Protein AF-0000000070118454 (afdb_homodimer)

pLDDT: mean 90.13, std 14.59, range [42.12, 98.69]

Nearest PDB structures (foldseek):
  4h37-assembly1_A  TM=4.061E-01  e=8.968E+00  Listeria monocytogenes EGD-e
  4h37-assembly1_A  TM=4.063E-01  e=8.968E+00  Listeria monocytogenes EGD-e

Structure (mmCIF, N/CA/C/O backbone):
data_AF-0000000070118454-model_v1
#
loop_
_entity.id
_entity.type
_entity.pdbx_description
1 polymer 'Uncharacterized protein'
#
loop_
_atom_site.group_PDB
_atom_site.id
_atom_site.type_symbol
_atom_site.label_atom_id
_atom_site.label_alt_id
_atom_site.label_comp_id
_atom_site.label_asym_id
_atom_site.label_entity_id
_atom_site.label_seq_id
_atom_site.pdbx_PDB_ins_code
_atom_site.Cartn_x
_atom_site.Cartn_y
_atom_site.Cartn_z
_atom_site.occupancy
_atom_site.B_iso_or_equiv
_atom_site.auth_seq_id
_atom_site.auth_comp_id
_atom_site.auth_asym_id
_atom_site.auth_atom_id
_atom_site.pdbx_PDB_model_num
ATOM 1 N N . MET A 1 1 ? 0.897 -33.906 -5.852 1 42.12 1 MET A N 1
ATOM 2 C CA . MET A 1 1 ? 1.643 -33.688 -7.086 1 42.12 1 MET A CA 1
ATOM 3 C C . MET A 1 1 ? 2.896 -32.844 -6.816 1 42.12 1 MET A C 1
ATOM 5 O O . MET A 1 1 ? 2.873 -31.922 -6 1 42.12 1 MET A O 1
ATOM 9 N N . SER A 1 2 ? 4.047 -33.375 -7.004 1 44 2 SER A N 1
ATOM 10 C CA . SER A 1 2 ? 5.324 -32.75 -6.66 1 44 2 SER A CA 1
ATOM 11 C C . SER A 1 2 ? 5.418 -31.328 -7.203 1 44 2 SER A C 1
ATOM 13 O O . SER A 1 2 ? 5.195 -31.094 -8.391 1 44 2 SER A O 1
ATOM 15 N N . THR A 1 3 ? 5.113 -30.266 -6.422 1 51.5 3 THR A N 1
ATOM 16 C CA . THR A 1 3 ? 5.059 -28.859 -6.828 1 51.5 3 THR A CA 1
ATOM 17 C C . THR A 1 3 ? 6.363 -28.438 -7.5 1 51.5 3 THR A C 1
ATOM 19 O O . THR A 1 3 ? 6.5 -27.297 -7.941 1 51.5 3 THR A O 1
ATOM 22 N N . THR A 1 4 ? 7.469 -29.203 -7.312 1 54.88 4 THR A N 1
ATOM 23 C CA . THR A 1 4 ? 8.75 -28.859 -7.93 1 54.88 4 THR A CA 1
ATOM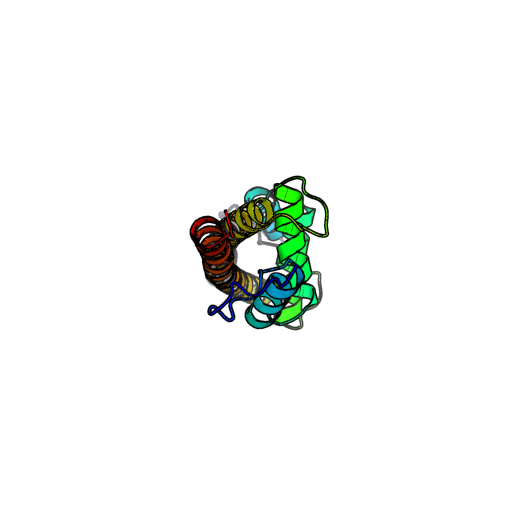 24 C C . THR A 1 4 ? 8.797 -29.344 -9.375 1 54.88 4 THR A C 1
ATOM 26 O O . THR A 1 4 ? 8.336 -30.453 -9.68 1 54.88 4 THR A O 1
ATOM 29 N N . ILE A 1 5 ? 8.75 -28.438 -10.391 1 55.31 5 ILE A N 1
ATOM 30 C CA . ILE A 1 5 ? 8.953 -28.859 -11.773 1 55.31 5 ILE A CA 1
ATOM 31 C C . ILE A 1 5 ? 10.188 -29.75 -11.867 1 55.31 5 ILE A C 1
ATOM 33 O O . ILE A 1 5 ? 11.258 -29.391 -11.352 1 55.31 5 ILE A O 1
ATOM 37 N N . PRO A 1 6 ? 10.062 -30.984 -12.141 1 56.12 6 PRO A N 1
ATOM 38 C CA . PRO A 1 6 ? 11.258 -31.812 -12.273 1 56.12 6 PRO A CA 1
ATOM 39 C C . PRO A 1 6 ? 12.422 -31.062 -12.91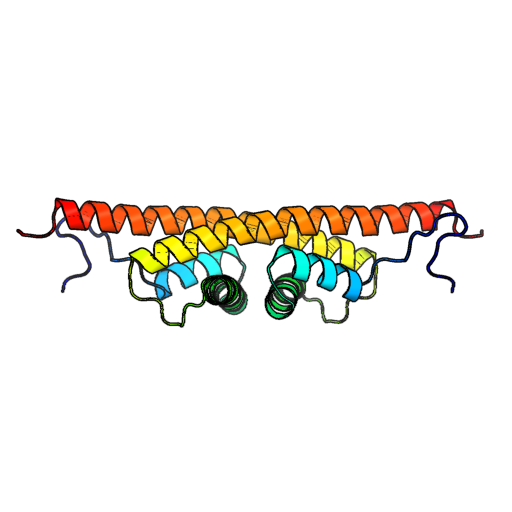4 1 56.12 6 PRO A C 1
ATOM 41 O O . PRO A 1 6 ? 12.25 -30.406 -13.938 1 56.12 6 PRO A O 1
ATOM 44 N N . GLY A 1 7 ? 13.586 -31.109 -12.211 1 57.75 7 GLY A N 1
ATOM 45 C CA . GLY A 1 7 ? 14.805 -30.484 -12.672 1 57.75 7 GLY A CA 1
ATOM 46 C C . GLY A 1 7 ? 14.891 -29.016 -12.305 1 57.75 7 GLY A C 1
ATOM 47 O O . GLY A 1 7 ? 15.945 -28.391 -12.469 1 57.75 7 GLY A O 1
ATOM 48 N N . TRP A 1 8 ? 13.547 -28.5 -12.102 1 60.66 8 TRP A N 1
ATOM 49 C CA . TRP A 1 8 ? 13.57 -27.094 -11.695 1 60.66 8 TRP A CA 1
ATOM 50 C C . TRP A 1 8 ? 13.188 -26.938 -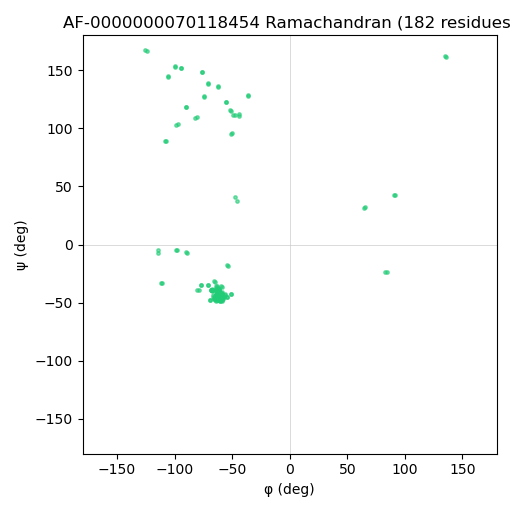10.227 1 60.66 8 TRP A C 1
ATOM 52 O O . TRP A 1 8 ? 12.344 -27.688 -9.719 1 60.66 8 TRP A O 1
ATOM 62 N N . A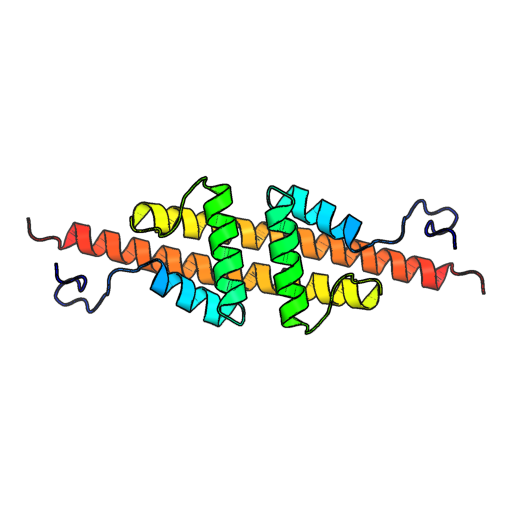SN A 1 9 ? 13.961 -26.984 -9.375 1 62.75 9 ASN A N 1
ATOM 63 C CA . ASN A 1 9 ? 13.695 -26.75 -7.961 1 62.75 9 ASN A CA 1
ATOM 64 C C . ASN A 1 9 ? 12.844 -25.5 -7.75 1 62.75 9 ASN A C 1
ATOM 66 O O . ASN A 1 9 ? 13.172 -24.656 -6.918 1 62.75 9 ASN A O 1
ATOM 70 N N . TYR A 1 10 ? 11.891 -25.422 -8.789 1 75.19 10 TYR A N 1
ATOM 71 C CA . TYR A 1 10 ? 11.023 -24.25 -8.633 1 75.19 10 TYR A CA 1
ATOM 72 C C . TYR A 1 10 ? 9.711 -24.641 -7.949 1 75.19 10 TYR A C 1
ATOM 74 O O . TYR A 1 10 ? 8.922 -25.422 -8.5 1 75.19 10 TYR A O 1
ATOM 82 N N . GLU A 1 11 ? 9.617 -24.328 -6.766 1 82.44 11 GLU A N 1
ATOM 83 C CA . GLU A 1 11 ? 8.406 -24.609 -5.992 1 82.44 11 GLU A CA 1
ATOM 84 C C . GLU A 1 11 ? 7.25 -23.719 -6.43 1 82.44 11 GLU A C 1
ATOM 86 O O . GLU A 1 11 ? 7.457 -22.562 -6.797 1 82.44 11 GLU A O 1
ATOM 91 N N . GLN A 1 12 ? 6.039 -24.359 -6.516 1 88.25 12 GLN A N 1
ATOM 92 C CA . GLN A 1 12 ? 4.848 -23.594 -6.863 1 88.25 12 GLN A CA 1
ATOM 93 C C . GLN A 1 12 ? 4.641 -22.422 -5.906 1 88.25 12 GLN A C 1
ATOM 95 O O . GLN A 1 12 ? 4.562 -22.609 -4.691 1 88.25 12 GLN A O 1
ATOM 100 N N . PRO A 1 13 ? 4.586 -21.25 -6.402 1 92.44 13 PRO A N 1
ATOM 101 C CA . PRO A 1 13 ? 4.246 -20.109 -5.543 1 92.44 13 PRO A CA 1
ATOM 102 C C . PRO A 1 13 ? 2.848 -20.219 -4.941 1 92.44 13 PRO A C 1
ATOM 104 O O . PRO A 1 13 ? 1.919 -20.688 -5.613 1 92.44 13 PRO A O 1
ATOM 107 N N . THR A 1 14 ? 2.771 -19.922 -3.68 1 95.62 14 THR A N 1
ATOM 108 C CA . THR A 1 14 ? 1.512 -19.969 -2.943 1 95.62 14 THR A CA 1
ATOM 109 C C . THR A 1 14 ? 1.229 -18.625 -2.281 1 95.62 14 THR A C 1
ATOM 111 O O . THR A 1 14 ? 2.096 -17.75 -2.248 1 95.62 14 THR A O 1
ATOM 114 N N . GLU A 1 15 ? -0.028 -18.484 -1.829 1 97.69 15 GLU A N 1
ATOM 115 C CA . GLU A 1 15 ? -0.355 -17.312 -1.009 1 97.69 15 GLU A CA 1
ATOM 116 C C . GLU A 1 15 ? 0.638 -17.156 0.138 1 97.69 15 GLU A C 1
ATOM 118 O O . GLU A 1 15 ? 1.082 -16.047 0.427 1 97.69 15 GLU A O 1
ATOM 123 N N . GLU A 1 16 ? 0.989 -18.266 0.781 1 96.75 16 GLU A N 1
ATOM 124 C CA . GLU A 1 16 ? 1.894 -18.234 1.926 1 96.75 16 GLU A CA 1
ATOM 125 C C . GLU A 1 16 ? 3.26 -17.672 1.541 1 96.75 16 GLU A C 1
ATOM 127 O O . GLU A 1 16 ? 3.812 -16.828 2.248 1 96.75 16 GLU A O 1
ATOM 132 N N . THR A 1 17 ? 3.764 -18.125 0.402 1 95.62 17 THR A N 1
ATOM 133 C CA . THR A 1 17 ? 5.07 -17.641 -0.036 1 95.62 17 THR A CA 1
ATOM 134 C C . THR A 1 17 ? 5 -16.156 -0.405 1 95.62 17 THR A C 1
ATOM 136 O O . THR A 1 17 ? 5.934 -15.406 -0.13 1 95.62 17 THR A O 1
ATOM 139 N N . MET A 1 18 ? 3.928 -15.758 -1.017 1 97.31 18 MET A N 1
ATOM 140 C CA . MET A 1 18 ? 3.74 -14.344 -1.353 1 97.31 18 MET A CA 1
ATOM 141 C C . MET A 1 18 ? 3.65 -13.492 -0.091 1 97.31 18 MET A C 1
ATOM 143 O O . MET A 1 18 ? 4.266 -12.43 -0.012 1 97.31 18 MET A O 1
ATOM 147 N N . LEU A 1 19 ? 2.91 -13.961 0.904 1 98.25 19 LEU A N 1
ATOM 148 C CA . LEU A 1 19 ? 2.791 -13.258 2.178 1 98.25 19 LEU A CA 1
ATOM 149 C C . LEU A 1 19 ? 4.148 -13.141 2.863 1 98.25 19 LEU A C 1
ATOM 151 O O . LEU A 1 19 ? 4.445 -12.117 3.488 1 98.25 19 LEU A O 1
ATOM 155 N N . GLY A 1 20 ? 4.926 -14.195 2.766 1 97.75 20 GLY A N 1
ATOM 156 C CA . GLY A 1 20 ? 6.273 -14.125 3.309 1 97.75 20 GLY A CA 1
ATOM 157 C C . GLY A 1 20 ? 7.121 -13.039 2.676 1 97.75 20 GLY A C 1
ATOM 158 O O . GLY A 1 20 ? 7.828 -12.312 3.375 1 97.75 20 GLY A O 1
ATOM 159 N N . GLU A 1 21 ? 7.074 -12.891 1.357 1 97.25 21 GLU A N 1
ATOM 160 C CA . GLU A 1 21 ? 7.797 -11.844 0.642 1 97.25 21 GLU A CA 1
ATOM 161 C C . GLU A 1 21 ? 7.305 -10.453 1.049 1 97.25 21 GLU A C 1
ATOM 163 O O . GLU A 1 21 ? 8.109 -9.555 1.29 1 97.25 21 GLU A O 1
ATOM 168 N N . LEU A 1 22 ? 6 -10.312 1.119 1 98.25 22 LEU A N 1
ATOM 169 C CA . LEU A 1 22 ? 5.402 -9.039 1.515 1 98.25 22 LEU A CA 1
ATOM 170 C C . LEU A 1 22 ? 5.797 -8.672 2.941 1 98.25 22 LEU A C 1
ATOM 172 O O . LEU A 1 22 ? 6.086 -7.508 3.23 1 98.25 22 LEU A O 1
ATOM 176 N N . ALA A 1 23 ? 5.789 -9.68 3.793 1 98.31 23 ALA A N 1
ATOM 177 C CA . ALA A 1 23 ? 6.152 -9.43 5.188 1 98.31 23 ALA A CA 1
ATOM 178 C C . ALA A 1 23 ? 7.586 -8.922 5.297 1 98.31 23 ALA A C 1
ATOM 180 O O . ALA A 1 23 ? 7.859 -7.98 6.055 1 98.31 23 ALA A O 1
ATOM 181 N N . SER A 1 24 ? 8.445 -9.531 4.543 1 97.75 24 SER A N 1
ATOM 182 C CA . SER A 1 24 ? 9.844 -9.117 4.531 1 97.75 24 SER A CA 1
ATOM 183 C C . SER A 1 24 ? 9.992 -7.688 4.02 1 97.75 24 SER A C 1
ATOM 185 O O . SER A 1 24 ? 10.758 -6.898 4.574 1 97.75 24 SER A O 1
ATOM 187 N N . ALA A 1 25 ? 9.242 -7.328 3.066 1 97.5 25 ALA A N 1
ATOM 188 C CA . ALA A 1 25 ? 9.367 -6.027 2.414 1 97.5 25 ALA A CA 1
ATOM 189 C C . ALA A 1 25 ? 8.688 -4.934 3.236 1 97.5 25 ALA A C 1
ATOM 191 O O . ALA A 1 25 ? 9.203 -3.822 3.354 1 97.5 25 ALA A O 1
ATOM 192 N N . LEU A 1 26 ? 7.523 -5.23 3.85 1 97.44 26 LEU A N 1
ATOM 193 C CA . LEU A 1 26 ? 6.672 -4.215 4.453 1 97.44 26 LEU A CA 1
ATOM 194 C C . LEU A 1 26 ? 6.898 -4.141 5.961 1 97.44 26 LEU A C 1
ATOM 196 O O . LEU A 1 26 ? 6.316 -3.293 6.641 1 97.44 26 LEU A O 1
ATOM 200 N N . GLY A 1 27 ? 7.648 -4.953 6.465 1 94.75 27 GLY A N 1
ATOM 201 C CA . GLY A 1 27 ? 8.031 -4.855 7.867 1 94.75 27 GLY A CA 1
ATOM 202 C C . GLY A 1 27 ? 7.113 -5.625 8.789 1 94.75 27 GLY A C 1
ATOM 203 O O . GLY A 1 27 ? 6.738 -5.133 9.859 1 94.75 27 GLY A O 1
ATOM 204 N N . GLY A 1 28 ? 6.75 -6.832 8.359 1 96.12 28 GLY A N 1
ATOM 205 C CA . GLY A 1 28 ? 6.02 -7.645 9.32 1 96.12 28 GLY A CA 1
ATOM 206 C C . GLY A 1 28 ? 4.809 -8.328 8.711 1 96.12 28 GLY A C 1
ATOM 207 O O . GLY A 1 28 ? 4.297 -7.902 7.676 1 96.12 28 GLY A O 1
ATOM 208 N N . ASP A 1 29 ? 4.348 -9.375 9.453 1 97.31 29 ASP A N 1
ATOM 209 C CA . ASP A 1 29 ? 3.25 -10.219 8.992 1 97.31 29 ASP A CA 1
ATOM 210 C C . ASP A 1 29 ? 1.938 -9.438 8.938 1 97.31 29 ASP A C 1
ATOM 212 O O . ASP A 1 29 ? 1.144 -9.617 8.016 1 97.31 29 ASP A O 1
ATOM 216 N N . GLU A 1 30 ? 1.757 -8.609 9.93 1 96.69 30 GLU A N 1
ATOM 217 C CA . GLU A 1 30 ? 0.505 -7.855 9.992 1 96.69 30 GLU A CA 1
ATOM 218 C C . GLU A 1 30 ? 0.348 -6.934 8.789 1 96.69 30 GLU A C 1
ATOM 220 O O . GLU A 1 30 ? -0.727 -6.867 8.188 1 96.69 30 GLU A O 1
ATOM 225 N N . ASN A 1 31 ? 1.439 -6.285 8.391 1 97.44 31 ASN A N 1
ATOM 226 C CA . ASN A 1 31 ? 1.404 -5.402 7.234 1 97.44 31 ASN A CA 1
ATOM 227 C C . ASN A 1 31 ? 1.211 -6.184 5.938 1 97.44 31 ASN A C 1
ATOM 229 O O . ASN A 1 31 ? 0.478 -5.75 5.047 1 97.44 31 ASN A O 1
ATOM 233 N N . ALA A 1 32 ? 1.855 -7.312 5.863 1 98.31 32 ALA A N 1
ATOM 234 C CA . ALA A 1 32 ? 1.719 -8.172 4.691 1 98.31 32 ALA A CA 1
ATOM 235 C C . ALA A 1 32 ? 0.269 -8.609 4.496 1 98.31 32 ALA A C 1
ATOM 237 O O . ALA A 1 32 ? -0.275 -8.5 3.396 1 98.31 32 ALA A O 1
ATOM 238 N N . VAL A 1 33 ? -0.309 -9.07 5.566 1 97.94 33 VAL A N 1
ATOM 239 C CA . VAL A 1 33 ? -1.685 -9.555 5.512 1 97.94 33 VAL A CA 1
ATOM 240 C C . VAL A 1 33 ? -2.623 -8.406 5.148 1 97.94 33 VAL A C 1
ATOM 242 O O . VAL A 1 33 ? -3.531 -8.57 4.328 1 97.94 33 VAL A O 1
ATOM 245 N N . ALA A 1 34 ? -2.404 -7.262 5.73 1 97.44 34 ALA A N 1
ATOM 246 C CA . ALA A 1 34 ? -3.242 -6.102 5.43 1 97.44 34 ALA A CA 1
ATOM 247 C C . ALA A 1 34 ? -3.18 -5.746 3.947 1 97.44 34 ALA A C 1
ATOM 249 O O . ALA A 1 34 ? -4.211 -5.527 3.311 1 97.44 34 ALA A O 1
ATOM 250 N N . ALA A 1 35 ? -2.002 -5.684 3.428 1 98.38 35 ALA A N 1
ATOM 251 C CA . ALA A 1 35 ? -1.838 -5.359 2.014 1 98.38 35 ALA A CA 1
ATOM 252 C C . ALA A 1 35 ? -2.512 -6.406 1.13 1 98.38 35 ALA A C 1
ATOM 254 O O . ALA A 1 35 ? -3.24 -6.062 0.194 1 98.38 35 ALA A O 1
ATOM 255 N N . PHE A 1 36 ? -2.248 -7.676 1.467 1 98.62 36 PHE A N 1
ATOM 256 C CA . PHE A 1 36 ? -2.807 -8.773 0.688 1 98.62 36 PHE A CA 1
ATOM 257 C C . PHE A 1 36 ? -4.332 -8.75 0.729 1 98.62 36 PHE A C 1
ATOM 259 O O . PHE A 1 36 ? -4.988 -8.953 -0.293 1 98.62 36 PHE A O 1
ATOM 266 N N . GLU A 1 37 ? -4.887 -8.453 1.833 1 97.69 37 GLU A N 1
ATOM 267 C CA . GLU A 1 37 ? -6.336 -8.375 1.994 1 97.69 37 GLU A CA 1
ATOM 268 C C . GLU A 1 37 ? -6.918 -7.203 1.213 1 97.69 37 GLU A C 1
ATOM 270 O O . GLU A 1 37 ? -8.016 -7.301 0.66 1 97.69 37 GLU A O 1
ATOM 275 N N . MET A 1 38 ? -6.238 -6.082 1.212 1 97.44 38 MET A N 1
ATOM 276 C CA . MET A 1 38 ? -6.691 -4.953 0.401 1 97.44 38 MET A CA 1
ATOM 277 C C . MET A 1 38 ? -6.859 -5.367 -1.058 1 97.44 38 MET A C 1
ATOM 279 O O . MET A 1 38 ? -7.871 -5.047 -1.687 1 97.44 38 MET A O 1
ATOM 283 N N . ALA A 1 39 ? -5.875 -6.098 -1.556 1 98.25 39 ALA A N 1
ATOM 284 C CA . ALA A 1 39 ? -5.922 -6.539 -2.947 1 98.25 39 ALA A CA 1
ATOM 285 C C . ALA A 1 39 ? -7.074 -7.512 -3.178 1 98.25 39 ALA A C 1
ATOM 287 O O . ALA A 1 39 ? -7.809 -7.391 -4.16 1 98.25 39 ALA A O 1
ATOM 288 N N . CYS A 1 40 ? -7.195 -8.477 -2.268 1 98 40 CYS A N 1
ATOM 289 C CA . CYS A 1 40 ? -8.273 -9.453 -2.387 1 98 40 CYS A CA 1
ATOM 290 C C . CYS A 1 40 ? -9.633 -8.773 -2.365 1 98 40 CYS A C 1
ATOM 292 O O . CYS A 1 40 ? -10.523 -9.133 -3.135 1 98 40 CYS A O 1
ATOM 294 N N . ARG A 1 41 ? -9.805 -7.781 -1.498 1 96 41 ARG A N 1
ATOM 295 C CA . ARG A 1 41 ? -11.062 -7.039 -1.425 1 96 41 ARG A CA 1
ATOM 296 C C . ARG A 1 41 ? -11.352 -6.328 -2.74 1 96 41 ARG A C 1
ATOM 298 O O . ARG A 1 41 ? -12.484 -6.359 -3.23 1 96 41 ARG A O 1
ATOM 305 N N . ARG A 1 42 ? -10.406 -5.758 -3.336 1 95.44 42 ARG A N 1
ATOM 306 C CA . ARG A 1 42 ? -10.57 -5.039 -4.594 1 95.44 42 ARG A CA 1
ATOM 307 C C . ARG A 1 42 ? -10.977 -5.988 -5.719 1 95.44 42 ARG A C 1
ATOM 309 O O . ARG A 1 42 ? -11.719 -5.602 -6.625 1 95.44 42 ARG A O 1
ATOM 316 N N . LEU A 1 43 ? -10.484 -7.176 -5.602 1 96.69 43 LEU A N 1
ATOM 317 C CA . LEU A 1 43 ? -10.734 -8.172 -6.641 1 96.69 43 LEU A CA 1
ATOM 318 C C . LEU A 1 43 ? -12.008 -8.953 -6.348 1 96.69 43 LEU A C 1
ATOM 320 O O . LEU A 1 43 ? -12.484 -9.719 -7.195 1 96.69 43 LEU A O 1
ATOM 324 N N . GLY A 1 44 ? -12.578 -8.727 -5.164 1 95.31 44 GLY A N 1
ATOM 325 C CA . GLY A 1 44 ? -13.695 -9.562 -4.75 1 95.31 44 GLY A CA 1
ATOM 326 C C . GLY A 1 44 ? -13.312 -11.016 -4.543 1 95.31 44 GLY A C 1
ATOM 327 O O . GLY A 1 44 ? -14.109 -11.914 -4.828 1 95.31 44 GLY A O 1
ATOM 328 N N . GLN A 1 45 ? -12.109 -11.258 -4.113 1 95.5 45 GLN A N 1
ATOM 329 C CA . GLN A 1 45 ? -11.594 -12.609 -3.912 1 95.5 45 GLN A CA 1
ATOM 330 C C . GLN A 1 45 ? -11.516 -12.945 -2.426 1 95.5 45 GLN A C 1
ATOM 332 O O . GLN A 1 45 ? -11.227 -12.078 -1.6 1 95.5 45 GLN A O 1
ATOM 337 N N . ARG A 1 46 ? -11.805 -14.211 -2.207 1 94.88 46 ARG A N 1
ATOM 338 C CA . ARG A 1 46 ? -11.672 -14.695 -0.836 1 94.88 46 ARG A CA 1
ATOM 339 C C . ARG A 1 46 ? -10.359 -15.438 -0.641 1 94.88 46 ARG A C 1
ATOM 341 O O . ARG A 1 46 ? -9.836 -16.031 -1.58 1 94.88 46 ARG A O 1
ATOM 348 N N . ARG A 1 47 ? -9.938 -15.375 0.634 1 96.56 47 ARG A N 1
ATOM 349 C CA . ARG A 1 47 ? -8.742 -16.125 1.02 1 96.56 47 ARG A CA 1
ATOM 350 C C . ARG A 1 47 ? -9.117 -17.484 1.589 1 96.56 47 ARG A C 1
ATOM 352 O O . ARG A 1 47 ? -10.195 -17.656 2.152 1 96.56 47 ARG A O 1
ATOM 359 N N . PRO A 1 48 ? -8.172 -18.453 1.429 1 97.06 48 PRO A N 1
ATOM 360 C CA . PRO A 1 48 ? -6.863 -18.406 0.778 1 97.06 48 PRO A CA 1
ATOM 361 C C . PRO A 1 48 ? -6.957 -18.422 -0.746 1 97.06 48 PRO A C 1
ATOM 363 O O . PRO A 1 48 ? -7.891 -19.016 -1.299 1 97.06 48 PRO A O 1
ATOM 366 N N . VAL A 1 49 ? -6.023 -17.781 -1.413 1 97.19 49 VAL A N 1
ATOM 367 C CA . VAL A 1 49 ? -5.91 -17.781 -2.867 1 97.19 49 VAL A CA 1
ATOM 368 C C . VAL A 1 49 ? -5.016 -18.938 -3.309 1 97.19 49 VAL A C 1
ATOM 370 O O . VAL A 1 49 ? -3.826 -18.969 -2.988 1 97.19 49 VAL A O 1
ATOM 373 N N . ALA A 1 50 ? -5.594 -19.844 -4.082 1 93.81 50 ALA A N 1
ATOM 374 C CA . ALA A 1 50 ? -4.863 -21.062 -4.422 1 93.81 50 ALA A CA 1
ATOM 375 C C . ALA A 1 50 ? -4.496 -21.094 -5.902 1 93.81 50 ALA A C 1
ATOM 377 O O . ALA A 1 50 ? -3.463 -21.641 -6.281 1 93.81 50 ALA A O 1
ATOM 378 N N . ASP A 1 51 ? -5.273 -20.562 -6.734 1 94.44 51 ASP A N 1
ATOM 379 C CA . ASP A 1 51 ? -5.09 -20.594 -8.18 1 94.44 51 ASP A CA 1
ATOM 380 C C . ASP A 1 51 ? -3.979 -19.641 -8.617 1 94.44 51 ASP A C 1
ATOM 382 O O . ASP A 1 51 ? -4.016 -18.453 -8.305 1 94.44 51 ASP A O 1
ATOM 386 N N . PRO A 1 52 ? -3.041 -20.188 -9.367 1 94.19 52 PRO A N 1
ATOM 387 C CA . PRO A 1 52 ? -1.938 -19.344 -9.82 1 94.19 52 PRO A CA 1
ATOM 388 C C . PRO A 1 52 ? -2.414 -18.141 -10.641 1 94.19 52 PRO A C 1
ATOM 390 O O . PRO A 1 52 ? -1.818 -17.062 -10.57 1 94.19 52 PRO A O 1
ATOM 393 N N . ASP A 1 53 ? -3.434 -18.328 -11.43 1 95.56 53 ASP A N 1
ATOM 394 C CA . ASP A 1 53 ? -3.973 -17.203 -12.188 1 95.56 53 ASP A CA 1
ATOM 395 C C . ASP A 1 53 ? -4.492 -16.109 -11.25 1 95.56 53 ASP A C 1
ATOM 397 O O . ASP A 1 53 ? -4.324 -14.922 -11.523 1 95.56 53 ASP A O 1
ATOM 401 N N . ASP A 1 54 ? -5.07 -16.516 -10.219 1 97.19 54 ASP A N 1
ATOM 402 C CA . ASP A 1 54 ? -5.574 -15.562 -9.242 1 97.19 54 ASP A CA 1
ATOM 403 C C . ASP A 1 54 ? -4.426 -14.883 -8.492 1 97.19 54 ASP A C 1
ATOM 405 O O . ASP A 1 54 ? -4.512 -13.703 -8.156 1 97.19 54 ASP A O 1
ATOM 409 N N . LEU A 1 55 ? -3.352 -15.57 -8.234 1 97.94 55 LEU A N 1
ATOM 410 C CA . LEU A 1 55 ? -2.182 -14.977 -7.598 1 97.94 55 LEU A CA 1
ATOM 411 C C . LEU A 1 55 ? -1.565 -13.906 -8.484 1 97.94 55 LEU A C 1
ATOM 413 O O . LEU A 1 55 ? -1.067 -12.891 -7.988 1 97.94 55 LEU A O 1
ATOM 417 N N . ILE A 1 56 ? -1.595 -14.125 -9.812 1 98.19 56 ILE A N 1
ATOM 418 C CA . ILE A 1 56 ? -1.116 -13.117 -10.75 1 98.19 56 ILE A CA 1
ATOM 419 C C . ILE A 1 56 ? -1.992 -11.867 -10.664 1 98.19 56 ILE A C 1
ATOM 421 O O . ILE A 1 56 ? -1.481 -10.75 -10.562 1 98.19 56 ILE A O 1
ATOM 425 N N . ARG A 1 57 ? -3.307 -12.062 -10.633 1 98.31 57 ARG A N 1
ATOM 426 C CA . ARG A 1 57 ? -4.23 -10.938 -10.539 1 98.31 57 ARG A CA 1
ATOM 427 C C . ARG A 1 57 ? -4.031 -10.172 -9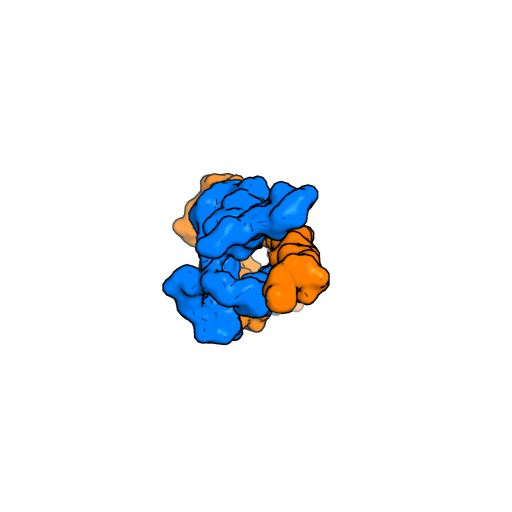.234 1 98.31 57 ARG A C 1
ATOM 429 O O . ARG A 1 57 ? -4.074 -8.938 -9.219 1 98.31 57 ARG A O 1
ATOM 436 N N . VAL A 1 58 ? -3.84 -10.891 -8.164 1 98.5 58 VAL A N 1
ATOM 437 C CA . VAL A 1 58 ? -3.572 -10.266 -6.871 1 98.5 58 VAL A CA 1
ATOM 438 C C . VAL A 1 58 ? -2.287 -9.445 -6.953 1 98.5 58 VAL A C 1
ATOM 440 O O . VAL A 1 58 ? -2.244 -8.305 -6.496 1 98.5 58 VAL A O 1
ATOM 443 N N . SER A 1 59 ? -1.244 -10.008 -7.5 1 98.62 59 SER A N 1
ATOM 444 C CA . SER A 1 59 ? 0.031 -9.312 -7.621 1 98.62 59 SER A CA 1
ATOM 445 C C . SER A 1 59 ? -0.116 -8.031 -8.438 1 98.62 59 SER A C 1
ATOM 447 O O . SER A 1 59 ? 0.438 -6.992 -8.07 1 98.62 59 SER A O 1
ATOM 449 N N . GLU A 1 60 ? -0.849 -8.102 -9.523 1 98.62 60 GLU A N 1
ATOM 450 C CA . GLU A 1 60 ? -1.103 -6.93 -10.352 1 98.62 60 GLU A CA 1
ATOM 451 C C . GLU A 1 60 ? -1.863 -5.859 -9.57 1 98.62 60 GLU A C 1
ATOM 453 O O . GLU A 1 60 ? -1.552 -4.672 -9.672 1 98.62 60 GLU A O 1
ATOM 458 N N . THR A 1 61 ? -2.871 -6.277 -8.844 1 98.56 61 THR A N 1
ATOM 459 C CA . THR A 1 61 ? -3.645 -5.355 -8.016 1 98.56 61 THR A CA 1
ATOM 460 C C . THR A 1 61 ? -2.762 -4.715 -6.953 1 98.56 61 THR A C 1
ATOM 462 O O . THR A 1 61 ? -2.877 -3.518 -6.68 1 98.56 61 THR A O 1
ATOM 465 N N . LEU A 1 62 ? -1.86 -5.48 -6.348 1 98.69 62 LEU A N 1
ATOM 466 C CA . LEU A 1 62 ? -0.928 -4.949 -5.359 1 98.69 62 LEU A CA 1
ATOM 467 C C . LEU A 1 62 ? -0.025 -3.889 -5.977 1 98.69 62 LEU A C 1
ATOM 469 O O . LEU A 1 62 ? 0.273 -2.875 -5.34 1 98.69 62 LEU A O 1
ATOM 473 N N . GLN A 1 63 ? 0.464 -4.102 -7.168 1 98.62 63 GLN A N 1
ATOM 474 C CA . GLN A 1 63 ? 1.277 -3.104 -7.859 1 98.62 63 GLN A CA 1
ATOM 475 C C . GLN A 1 63 ? 0.511 -1.797 -8.039 1 98.62 63 GLN A C 1
ATOM 477 O O . GLN A 1 63 ? 1.042 -0.718 -7.77 1 98.62 63 GLN A O 1
ATOM 482 N N . GLU A 1 64 ? -0.696 -1.934 -8.484 1 98.38 64 GLU A N 1
ATOM 483 C CA . GLU A 1 64 ? -1.547 -0.762 -8.672 1 98.38 64 GLU A CA 1
ATOM 484 C C . GLU A 1 64 ? -1.776 -0.032 -7.348 1 98.38 64 GLU A C 1
ATOM 486 O O . GLU A 1 64 ? -1.682 1.196 -7.289 1 98.38 64 GLU A O 1
ATOM 491 N N . LEU A 1 65 ? -2.1 -0.782 -6.32 1 98.25 65 LEU A N 1
ATOM 492 C CA . LEU A 1 65 ? -2.32 -0.196 -5.004 1 98.25 65 LEU A CA 1
ATOM 493 C C . LEU A 1 65 ? -1.07 0.527 -4.516 1 98.25 65 LEU A C 1
ATOM 495 O O . LEU A 1 65 ? -1.163 1.6 -3.914 1 98.25 65 LEU A O 1
ATOM 499 N N . GLY A 1 66 ? 0.071 -0.099 -4.719 1 98.56 66 GLY A N 1
ATOM 500 C CA . GLY A 1 66 ? 1.315 0.565 -4.367 1 98.56 66 GLY A CA 1
ATOM 501 C C . GLY A 1 66 ? 1.491 1.907 -5.055 1 98.56 66 GLY A C 1
ATOM 502 O O . GLY A 1 66 ? 1.893 2.887 -4.422 1 98.56 66 GLY A O 1
ATOM 503 N N . ASP A 1 67 ? 1.179 1.998 -6.32 1 98.31 67 ASP A N 1
ATOM 504 C CA . ASP A 1 67 ? 1.284 3.238 -7.082 1 98.31 67 ASP A CA 1
ATOM 505 C C . ASP A 1 67 ? 0.317 4.293 -6.551 1 98.31 67 ASP A C 1
ATOM 507 O O . ASP A 1 67 ? 0.702 5.445 -6.34 1 98.31 67 ASP A O 1
ATOM 511 N N . LEU A 1 68 ? -0.927 3.906 -6.336 1 98.06 68 LEU A N 1
ATOM 512 C CA . LEU A 1 68 ? -1.949 4.812 -5.824 1 98.06 68 LEU A CA 1
ATOM 513 C C . LEU A 1 68 ? -1.562 5.348 -4.449 1 98.06 68 LEU A C 1
ATOM 515 O O . LEU A 1 68 ? -1.728 6.539 -4.176 1 98.06 68 LEU A O 1
ATOM 519 N N . LEU A 1 69 ? -1.043 4.438 -3.67 1 98.31 69 LEU A N 1
ATOM 520 C CA . LEU A 1 69 ? -0.615 4.824 -2.33 1 98.31 69 LEU A CA 1
ATOM 521 C C . LEU A 1 69 ? 0.514 5.848 -2.395 1 98.31 69 LEU A C 1
ATOM 523 O O . LEU A 1 69 ? 0.462 6.879 -1.721 1 98.31 69 LEU A O 1
ATOM 527 N N . ARG A 1 70 ? 1.517 5.617 -3.195 1 98.19 70 ARG A N 1
ATOM 528 C CA . ARG A 1 70 ? 2.67 6.5 -3.334 1 98.19 70 ARG A CA 1
ATOM 529 C C . ARG A 1 70 ? 2.244 7.891 -3.795 1 98.19 70 ARG A C 1
ATOM 531 O O . ARG A 1 70 ? 2.631 8.898 -3.191 1 98.19 70 ARG A O 1
ATOM 538 N N . VAL A 1 71 ? 1.421 7.977 -4.793 1 98.06 71 VAL A N 1
ATOM 539 C CA . VAL A 1 71 ? 1.007 9.242 -5.383 1 98.06 71 VAL A CA 1
ATOM 540 C C . VAL A 1 71 ? 0.117 10.008 -4.402 1 98.06 71 VAL A C 1
ATOM 542 O O . VAL A 1 71 ? 0.292 11.211 -4.199 1 98.06 71 VAL A O 1
ATOM 545 N N . THR A 1 72 ? -0.859 9.352 -3.816 1 98.25 72 THR A N 1
ATOM 546 C CA . THR A 1 72 ? -1.784 9.977 -2.879 1 98.25 72 THR A CA 1
ATOM 547 C C . THR A 1 72 ? -1.04 10.5 -1.651 1 98.25 72 THR A C 1
ATOM 549 O O . THR A 1 72 ? -1.317 11.594 -1.171 1 98.25 72 THR A O 1
ATOM 552 N N . ALA A 1 73 ? -0.099 9.688 -1.166 1 98.31 73 ALA A N 1
ATOM 553 C CA . ALA A 1 73 ? 0.695 10.078 -0.005 1 98.31 73 ALA A CA 1
ATOM 554 C C . ALA A 1 73 ? 1.544 11.312 -0.313 1 98.31 73 ALA A C 1
ATOM 556 O O . ALA A 1 73 ? 1.714 12.18 0.54 1 98.31 73 ALA A O 1
ATOM 557 N N . ARG A 1 74 ? 2.105 11.383 -1.486 1 97.75 74 ARG A N 1
ATOM 558 C CA . ARG A 1 74 ? 2.881 12.555 -1.891 1 97.75 74 ARG A CA 1
ATOM 559 C C . ARG A 1 74 ? 2.014 13.805 -1.899 1 97.75 74 ARG A C 1
ATOM 561 O O . ARG A 1 74 ? 2.432 14.859 -1.409 1 97.75 74 ARG A O 1
ATOM 568 N N . SER A 1 75 ? 0.813 13.703 -2.469 1 96.81 75 SER A N 1
ATOM 569 C CA . SER A 1 75 ? -0.133 14.82 -2.482 1 96.81 75 SER A CA 1
ATOM 570 C C . SER A 1 75 ? -0.47 15.273 -1.068 1 96.81 75 SER A C 1
ATOM 572 O O . SER A 1 75 ? -0.491 16.469 -0.786 1 96.81 75 SER A O 1
ATOM 574 N N . ALA A 1 76 ? -0.694 14.328 -0.209 1 96.06 76 ALA A N 1
ATOM 575 C CA . ALA A 1 76 ? -1.007 14.633 1.184 1 96.06 76 ALA A CA 1
ATOM 576 C C . ALA A 1 76 ? 0.16 15.344 1.862 1 96.06 76 ALA A C 1
ATOM 578 O O . ALA A 1 76 ? -0.037 16.328 2.58 1 96.06 76 ALA A O 1
ATOM 579 N N . LYS A 1 77 ? 1.368 14.867 1.611 1 97.12 77 LYS A N 1
ATOM 580 C CA . LYS A 1 77 ? 2.559 15.492 2.176 1 97.12 77 LYS A CA 1
ATOM 581 C C . LYS A 1 77 ? 2.666 16.953 1.746 1 97.12 77 LYS A C 1
ATOM 583 O O . LYS A 1 77 ? 2.951 17.828 2.566 1 97.12 77 LYS A O 1
ATOM 588 N N . ILE A 1 78 ? 2.439 17.188 0.519 1 96.62 78 ILE A N 1
ATOM 589 C CA . ILE A 1 78 ? 2.52 18.531 -0.036 1 96.62 78 ILE A CA 1
ATOM 590 C C . ILE A 1 78 ? 1.482 19.438 0.636 1 96.62 78 ILE A C 1
ATOM 592 O O . ILE A 1 78 ? 1.789 20.562 1.029 1 96.62 78 ILE A O 1
ATOM 596 N N . ARG A 1 79 ? 0.281 18.953 0.809 1 94 79 ARG A N 1
ATOM 597 C CA . ARG A 1 79 ? -0.785 19.734 1.434 1 94 79 ARG A CA 1
ATOM 598 C C . ARG A 1 79 ? -0.43 20.094 2.873 1 94 79 ARG A C 1
ATOM 600 O O . ARG A 1 79 ? -0.603 21.234 3.293 1 94 79 ARG A O 1
ATOM 607 N N . VAL A 1 80 ? 0.064 19.156 3.619 1 95 80 VAL A N 1
ATOM 608 C CA . VAL A 1 80 ? 0.427 19.391 5.012 1 95 80 VAL A CA 1
ATOM 609 C C . VAL A 1 80 ? 1.582 20.391 5.082 1 95 80 VAL A C 1
ATOM 611 O O . VAL A 1 80 ? 1.54 21.344 5.855 1 95 80 VAL A O 1
ATOM 614 N N . SER A 1 81 ? 2.584 20.172 4.262 1 95.06 81 SER A N 1
ATOM 615 C CA . SER A 1 81 ? 3.758 21.031 4.242 1 95.06 81 SER A CA 1
ATOM 616 C C . SER A 1 81 ? 3.387 22.453 3.854 1 95.06 81 SER A C 1
ATOM 618 O O . SER A 1 81 ? 3.904 23.422 4.426 1 95.06 81 SER A O 1
ATOM 620 N N . THR A 1 82 ? 2.568 22.531 2.852 1 92.62 82 THR A N 1
ATOM 621 C CA . THR A 1 82 ? 2.125 23.844 2.396 1 92.62 82 THR A CA 1
ATOM 622 C C . THR A 1 82 ? 1.384 24.594 3.508 1 92.62 82 THR A C 1
ATOM 624 O O . THR A 1 82 ? 1.629 25.766 3.746 1 92.62 82 THR A O 1
ATOM 627 N N . TYR A 1 83 ? 0.47 23.828 4.199 1 90.69 83 TYR A N 1
ATOM 628 C CA . TYR A 1 83 ? -0.249 24.422 5.324 1 90.69 83 TYR A CA 1
ATOM 629 C C . TYR A 1 83 ? 0.719 24.938 6.379 1 90.69 83 TYR A C 1
ATOM 631 O O . TYR A 1 83 ? 0.567 26.062 6.875 1 90.69 83 TYR A O 1
ATOM 639 N N . GLN A 1 84 ? 1.688 24.188 6.699 1 91.06 84 GLN A N 1
ATOM 640 C CA . GLN A 1 84 ? 2.656 24.562 7.723 1 91.06 84 GLN A CA 1
ATOM 641 C C . GLN A 1 84 ? 3.453 25.781 7.301 1 91.06 84 GLN A C 1
ATOM 643 O O . GLN A 1 84 ? 3.701 26.688 8.117 1 91.06 84 GLN A O 1
ATOM 648 N N . ALA A 1 85 ? 3.871 25.812 6.133 1 89.94 85 ALA A N 1
ATOM 649 C CA . ALA A 1 85 ? 4.645 26.938 5.617 1 89.94 85 ALA A CA 1
ATOM 650 C C . ALA A 1 85 ? 3.828 28.234 5.66 1 89.94 85 ALA A C 1
ATOM 652 O O . ALA A 1 85 ? 4.332 29.281 6.074 1 89.94 85 ALA A O 1
ATOM 653 N N . LEU A 1 86 ? 2.58 28.141 5.242 1 87.19 86 LEU A N 1
ATOM 654 C CA . LEU A 1 86 ? 1.696 29.297 5.238 1 87.19 86 LEU A CA 1
ATOM 655 C C . LEU A 1 86 ? 1.403 29.766 6.664 1 87.19 86 LEU A C 1
ATOM 657 O O . LEU A 1 86 ? 1.375 30.969 6.934 1 87.19 86 LEU A O 1
ATOM 661 N N . ARG A 1 87 ? 1.13 28.812 7.473 1 85.31 87 ARG A N 1
ATOM 662 C CA . ARG A 1 87 ? 0.883 29.156 8.867 1 85.31 87 ARG A CA 1
ATOM 663 C C . ARG A 1 87 ? 2.084 29.859 9.484 1 85.31 87 ARG A C 1
ATOM 665 O O . ARG A 1 87 ? 1.924 30.812 10.242 1 85.31 87 ARG A O 1
ATOM 672 N N . ALA A 1 88 ? 3.285 29.375 9.242 1 84.88 88 ALA A N 1
ATOM 673 C CA . ALA A 1 88 ? 4.508 29.969 9.773 1 84.88 88 ALA A CA 1
ATOM 674 C C . ALA A 1 88 ? 4.715 31.375 9.227 1 84.88 88 ALA A C 1
ATOM 676 O O . ALA A 1 88 ? 5.195 32.25 9.938 1 84.88 88 ALA A O 1
ATOM 677 N N . ALA A 1 89 ? 4.375 31.531 8.031 1 84.69 89 ALA A N 1
ATOM 678 C CA . ALA A 1 89 ? 4.594 32.812 7.363 1 84.69 89 ALA A CA 1
ATOM 679 C C . ALA A 1 89 ? 3.547 33.844 7.793 1 84.69 89 ALA A C 1
ATOM 681 O O . ALA A 1 89 ? 3.824 35.031 7.828 1 84.69 89 ALA A O 1
ATOM 682 N N . TYR A 1 90 ? 2.373 33.344 8.023 1 77.69 90 TYR A N 1
ATOM 683 C CA . TYR A 1 90 ? 1.291 34.312 8.25 1 77.69 90 TYR A CA 1
ATOM 684 C C . TYR A 1 90 ? 0.764 34.219 9.672 1 77.69 90 TYR A C 1
ATOM 686 O O . TYR A 1 90 ? -0.219 34.875 10.023 1 77.69 90 TYR A O 1
ATOM 694 N N . ALA A 1 91 ? 1.246 33.25 10.5 1 64.56 91 ALA A N 1
ATOM 695 C CA . ALA A 1 91 ? 0.816 33.219 11.898 1 64.56 91 ALA A CA 1
ATOM 696 C C . ALA A 1 91 ? 1.021 34.594 12.555 1 64.56 91 ALA A C 1
ATOM 698 O O . ALA A 1 91 ? 2.061 35.219 12.367 1 64.56 91 ALA A O 1
ATOM 699 N N . PRO A 1 92 ? -0.184 35.219 12.953 1 56.25 92 PRO A N 1
ATOM 700 C CA . PRO A 1 92 ? -0.018 36.5 13.648 1 56.25 92 PRO A CA 1
ATOM 701 C C . PRO A 1 92 ? 1.094 36.469 14.695 1 56.25 92 PRO A C 1
ATOM 703 O O . PRO A 1 92 ? 1.228 35.469 15.422 1 56.25 92 PRO A O 1
ATOM 706 N N . ARG A 1 93 ? 2.311 37.281 14.359 1 48.12 93 ARG A N 1
ATOM 707 C CA . ARG A 1 93 ? 3.252 37.562 15.438 1 48.12 93 ARG A CA 1
ATOM 708 C C . ARG A 1 93 ? 2.527 38.062 16.672 1 48.12 93 ARG A C 1
ATOM 710 O O . ARG A 1 93 ? 1.515 38.75 16.562 1 48.12 93 ARG A O 1
ATOM 717 N N . MET B 1 1 ? -9.352 27.953 17.219 1 42.22 1 MET B N 1
ATOM 718 C CA . MET B 1 1 ? -8.484 28.75 16.375 1 42.22 1 MET B CA 1
ATOM 719 C C . MET B 1 1 ? -8.805 28.531 14.898 1 42.22 1 MET B C 1
ATOM 721 O O . MET B 1 1 ? -9.094 27.406 14.492 1 42.22 1 MET B O 1
ATOM 725 N N . SER B 1 2 ? -9.266 29.484 14.195 1 43.62 2 SER B N 1
ATOM 726 C CA . SER B 1 2 ? -9.734 29.359 12.82 1 43.62 2 SER B CA 1
ATOM 727 C C . SER B 1 2 ? -8.711 28.656 11.938 1 43.62 2 SER B C 1
ATOM 729 O O . SER B 1 2 ? -7.543 29.062 11.891 1 43.62 2 SER B O 1
ATOM 731 N N . THR B 1 3 ? -8.797 27.312 11.711 1 51.84 3 THR B N 1
ATOM 732 C CA . THR B 1 3 ? -7.832 26.484 10.984 1 51.84 3 THR B CA 1
ATOM 733 C C . THR B 1 3 ? -7.578 27.062 9.594 1 51.84 3 THR B C 1
ATOM 735 O O . THR B 1 3 ? -6.789 26.516 8.82 1 51.84 3 THR B O 1
ATOM 738 N N . THR B 1 4 ? -8.461 27.953 9.094 1 55.09 4 THR B N 1
ATOM 739 C CA . THR B 1 4 ? -8.289 28.562 7.777 1 55.09 4 THR B CA 1
ATOM 740 C C . THR B 1 4 ? -7.301 29.719 7.836 1 55.09 4 THR B C 1
ATOM 742 O O . THR B 1 4 ? -7.309 30.5 8.797 1 55.09 4 THR B O 1
ATOM 745 N N . ILE B 1 5 ? -6.074 29.594 7.254 1 55.5 5 ILE B N 1
ATOM 746 C CA . ILE B 1 5 ? -5.172 30.734 7.156 1 55.5 5 ILE B CA 1
ATOM 747 C C . ILE B 1 5 ? -5.922 31.938 6.586 1 55.5 5 ILE B C 1
ATOM 749 O O . ILE B 1 5 ? -6.586 31.844 5.555 1 55.5 5 ILE B O 1
ATOM 753 N N . PRO B 1 6 ? -6.16 32.938 7.32 1 56.19 6 PRO B N 1
ATOM 754 C CA . PRO B 1 6 ? -6.848 34.094 6.754 1 56.19 6 PRO B CA 1
ATOM 755 C C . PRO B 1 6 ? -6.449 34.375 5.305 1 56.19 6 PRO B C 1
ATOM 757 O O . PRO B 1 6 ? -5.258 34.375 4.98 1 56.19 6 PRO B O 1
ATOM 760 N N . GLY B 1 7 ? -7.457 34.5 4.449 1 57.97 7 GLY B N 1
ATOM 761 C CA . GLY B 1 7 ? -7.27 34.75 3.033 1 57.97 7 GLY B CA 1
ATOM 762 C C . GLY B 1 7 ? -6.988 33.5 2.221 1 57.97 7 GLY B C 1
ATOM 763 O O . GLY B 1 7 ? -6.969 33.562 0.989 1 57.97 7 GLY B O 1
ATOM 764 N N . TRP B 1 8 ? -6.438 32.5 3.084 1 60.81 8 TRP B N 1
ATOM 765 C CA . TRP B 1 8 ? -6.184 31.266 2.367 1 60.81 8 TRP B CA 1
ATOM 766 C C . TRP B 1 8 ? -7.191 30.203 2.766 1 60.81 8 TRP B C 1
ATOM 768 O O . TRP B 1 8 ? -7.598 30.125 3.928 1 60.81 8 TRP B O 1
ATOM 778 N N . ASN B 1 9 ? -8.203 30.078 2.225 1 62.91 9 ASN B N 1
ATOM 779 C CA . ASN B 1 9 ? -9.172 29.016 2.479 1 62.91 9 ASN B CA 1
ATOM 780 C C . ASN B 1 9 ? -8.508 27.641 2.521 1 62.91 9 ASN B C 1
ATOM 782 O O . ASN B 1 9 ? -8.914 26.734 1.799 1 62.91 9 ASN B O 1
ATOM 786 N N . TYR B 1 10 ? -7.297 27.734 3.201 1 74.81 10 TYR B N 1
ATOM 787 C CA . TYR B 1 10 ? -6.625 26.453 3.311 1 74.81 10 TYR B CA 1
ATOM 788 C C . TYR B 1 10 ? -6.879 25.812 4.676 1 74.81 10 TYR B C 1
ATOM 790 O O . TYR B 1 10 ? -6.461 26.359 5.703 1 74.81 10 TYR B O 1
ATOM 798 N N . GLU B 1 11 ? -7.711 24.891 4.688 1 81.88 11 GLU B N 1
ATOM 799 C CA . GLU B 1 11 ? -8.023 24.188 5.926 1 81.88 11 GLU B CA 1
ATOM 800 C C . GLU B 1 11 ? -6.859 23.297 6.363 1 81.88 11 GLU B C 1
ATOM 802 O O . GLU B 1 11 ? -6.148 22.734 5.527 1 81.88 11 GLU B O 1
ATOM 807 N N . GLN B 1 12 ? -6.617 23.328 7.719 1 88 12 GLN B N 1
ATOM 808 C CA . GLN B 1 12 ? -5.562 22.484 8.266 1 88 12 GLN B CA 1
ATOM 809 C C . GLN B 1 12 ? -5.789 21.016 7.891 1 88 12 GLN B C 1
ATOM 811 O O . GLN B 1 12 ? -6.848 20.453 8.18 1 88 12 GLN B O 1
ATOM 816 N N . PRO B 1 13 ? -4.859 20.422 7.258 1 92.19 13 PRO B N 1
ATOM 817 C CA . PRO B 1 13 ? -4.965 18.969 7 1 92.19 13 PRO B CA 1
ATOM 818 C C . PRO B 1 13 ? -4.988 18.156 8.281 1 92.19 13 PRO B C 1
ATOM 820 O O . PRO B 1 13 ? -4.277 18.469 9.242 1 92.19 13 PRO B O 1
ATOM 823 N N . THR B 1 14 ? -5.879 17.188 8.312 1 95.5 14 THR B N 1
ATOM 824 C CA . THR B 1 14 ? -6.031 16.297 9.461 1 95.5 14 THR B CA 1
ATOM 825 C C . THR B 1 14 ? -5.918 14.836 9.023 1 95.5 14 THR B C 1
ATOM 827 O O . THR B 1 14 ? -5.906 14.539 7.828 1 95.5 14 THR B O 1
ATOM 830 N N . GLU B 1 15 ? -5.777 13.977 10.031 1 97.69 15 GLU B N 1
ATOM 831 C CA . GLU B 1 15 ? -5.852 12.547 9.742 1 97.69 15 GLU B CA 1
ATOM 832 C C . GLU B 1 15 ? -7.109 12.203 8.945 1 97.69 15 GLU B C 1
ATOM 834 O O . GLU B 1 15 ? -7.051 11.422 7.992 1 97.69 15 GLU B O 1
ATOM 839 N N . GLU B 1 16 ? -8.242 12.797 9.32 1 96.62 16 GLU B N 1
ATOM 840 C CA . GLU B 1 16 ? -9.523 12.523 8.672 1 96.62 16 GLU B CA 1
ATOM 841 C C . GLU B 1 16 ? -9.484 12.898 7.195 1 96.62 16 GLU B C 1
ATOM 843 O O . GLU B 1 16 ? -9.922 12.125 6.34 1 96.62 16 GLU B O 1
ATOM 848 N N . THR B 1 17 ? -8.906 14.047 6.906 1 95.5 17 THR B N 1
ATOM 849 C CA . THR B 1 17 ? -8.828 14.477 5.516 1 95.5 17 THR B CA 1
ATOM 850 C C . THR B 1 17 ? -7.883 13.578 4.727 1 95.5 17 THR B C 1
ATOM 852 O O . THR B 1 17 ? -8.141 13.266 3.561 1 95.5 17 THR B O 1
ATOM 855 N N . MET B 1 18 ? -6.801 13.188 5.336 1 97.25 18 MET B N 1
ATOM 856 C CA . MET B 1 18 ? -5.871 12.266 4.684 1 97.25 18 MET B CA 1
ATOM 857 C C . MET B 1 18 ? -6.531 10.922 4.418 1 97.25 18 MET B C 1
ATOM 859 O O . MET B 1 18 ? -6.387 10.359 3.328 1 97.25 18 MET B O 1
ATOM 863 N N . LEU B 1 19 ? -7.277 10.398 5.391 1 98.25 19 LEU B N 1
ATOM 864 C CA . LEU B 1 19 ? -8 9.141 5.23 1 98.25 19 LEU B CA 1
ATOM 865 C C . LEU B 1 19 ? -9.023 9.242 4.109 1 98.25 19 LEU B C 1
ATOM 867 O O . LEU B 1 19 ? -9.234 8.281 3.363 1 98.25 19 LEU B O 1
ATOM 871 N N . GLY B 1 20 ? -9.68 10.375 4.023 1 97.75 20 GLY B N 1
ATOM 872 C CA . GLY B 1 20 ? -10.602 10.586 2.92 1 97.75 20 GLY B CA 1
ATOM 873 C C . GLY B 1 20 ? -9.938 10.492 1.559 1 97.75 20 GLY B C 1
ATOM 874 O O . GLY B 1 20 ? -10.484 9.875 0.64 1 97.75 20 GLY B O 1
ATOM 875 N N . GLU B 1 21 ? -8.758 11.102 1.386 1 97.19 21 GLU B N 1
ATOM 876 C CA . GLU B 1 21 ? -8 11.031 0.141 1 97.19 21 GLU B CA 1
ATOM 877 C C . GLU B 1 21 ? -7.582 9.594 -0.169 1 97.19 21 GLU B C 1
ATOM 879 O O . GLU B 1 21 ? -7.703 9.141 -1.308 1 97.19 21 GLU B O 1
ATOM 884 N N . LEU B 1 22 ? -7.086 8.914 0.833 1 98.25 22 LEU B N 1
ATOM 885 C CA . LEU B 1 22 ? -6.664 7.523 0.673 1 98.25 22 LEU B CA 1
ATOM 886 C C . LEU B 1 22 ? -7.844 6.637 0.287 1 98.25 22 LEU B C 1
ATOM 888 O O . LEU B 1 22 ? -7.707 5.754 -0.564 1 98.25 22 LEU B O 1
ATOM 892 N N . ALA B 1 23 ? -8.969 6.879 0.934 1 98.31 23 ALA B N 1
ATOM 893 C CA . ALA B 1 23 ? -10.156 6.086 0.636 1 98.31 23 ALA B CA 1
ATOM 894 C C . ALA B 1 23 ? -10.57 6.25 -0.824 1 98.31 23 ALA B C 1
ATOM 896 O O . ALA B 1 23 ? -10.914 5.27 -1.491 1 98.31 23 ALA B O 1
ATOM 897 N N . SER B 1 24 ? -10.523 7.48 -1.266 1 97.75 24 SER B N 1
ATOM 898 C CA . SER B 1 24 ? -10.867 7.762 -2.658 1 97.75 24 SER B CA 1
ATOM 899 C C . SER B 1 24 ? -9.898 7.066 -3.613 1 97.75 24 SER B C 1
ATOM 901 O O . SER B 1 24 ? -10.32 6.5 -4.625 1 97.75 24 SER B O 1
ATOM 903 N N . ALA B 1 25 ? -8.672 7.027 -3.291 1 97.5 25 ALA B N 1
ATOM 904 C CA . ALA B 1 25 ? -7.641 6.488 -4.168 1 97.5 25 ALA B CA 1
ATOM 905 C C . ALA B 1 25 ? -7.621 4.965 -4.125 1 97.5 25 ALA B C 1
ATOM 907 O O . ALA B 1 25 ? -7.461 4.309 -5.156 1 97.5 25 ALA B O 1
ATOM 908 N N . LEU B 1 26 ? -7.809 4.359 -2.945 1 97.44 26 LEU B N 1
ATOM 909 C CA . LEU B 1 26 ? -7.578 2.934 -2.742 1 97.44 26 LEU B CA 1
ATOM 910 C C . LEU B 1 26 ? -8.891 2.156 -2.824 1 97.44 26 LEU B C 1
ATOM 912 O O . LEU B 1 26 ? -8.891 0.925 -2.74 1 97.44 26 LEU B O 1
ATOM 916 N N . GLY B 1 27 ? -9.93 2.781 -2.949 1 94.81 27 GLY B N 1
ATOM 917 C CA . GLY B 1 27 ? -11.195 2.109 -3.188 1 94.81 27 GLY B CA 1
ATOM 918 C C . GLY B 1 27 ? -11.938 1.766 -1.908 1 94.81 27 GLY B C 1
ATOM 919 O O . GLY B 1 27 ? -12.484 0.67 -1.777 1 94.81 27 GLY B O 1
ATOM 920 N N . GLY B 1 28 ? -11.938 2.715 -0.978 1 96.12 28 GLY B N 1
ATOM 921 C CA . GLY B 1 28 ? -12.797 2.467 0.172 1 96.12 28 GLY B CA 1
ATOM 922 C C . GLY B 1 28 ? -12.125 2.795 1.494 1 96.12 28 GLY B C 1
ATOM 923 O O . GLY B 1 28 ? -10.898 2.848 1.579 1 96.12 28 GLY B O 1
ATOM 924 N N . ASP B 1 29 ? -13 2.961 2.518 1 97.25 29 ASP B N 1
ATOM 925 C CA . ASP B 1 29 ? -12.562 3.371 3.848 1 97.25 29 ASP B CA 1
ATOM 926 C C . ASP B 1 29 ? -11.703 2.293 4.5 1 97.25 29 ASP B C 1
ATOM 928 O O . ASP B 1 29 ? -10.711 2.6 5.168 1 97.25 29 ASP B O 1
ATOM 932 N N . GLU B 1 30 ? -12.094 1.063 4.301 1 96.69 30 GLU B N 1
ATOM 933 C CA . GLU B 1 30 ? -11.375 -0.037 4.93 1 96.69 30 GLU B CA 1
ATOM 934 C C . GLU B 1 30 ? -9.93 -0.107 4.434 1 96.69 30 GLU B C 1
ATOM 936 O O . GLU B 1 30 ? -9.008 -0.279 5.227 1 96.69 30 GLU B O 1
ATOM 941 N N . ASN B 1 31 ? -9.758 0.1 3.129 1 97.44 31 ASN B N 1
ATOM 942 C CA . ASN B 1 31 ? -8.414 0.084 2.555 1 97.44 31 ASN B CA 1
ATOM 943 C C . ASN B 1 31 ? -7.594 1.281 3.021 1 97.44 31 ASN B C 1
ATOM 945 O O . ASN B 1 31 ? -6.398 1.15 3.297 1 97.44 31 ASN B O 1
ATOM 949 N N . ALA B 1 32 ? -8.234 2.418 3.107 1 98.25 32 ALA B N 1
ATOM 950 C CA . ALA B 1 32 ? -7.57 3.627 3.58 1 98.25 32 ALA B CA 1
ATOM 951 C C . ALA B 1 32 ? -7.051 3.445 5.004 1 98.25 32 ALA B C 1
ATOM 953 O O . ALA B 1 32 ? -5.887 3.744 5.285 1 98.25 32 ALA B O 1
ATOM 954 N N . VAL B 1 33 ? -7.906 2.951 5.836 1 97.94 33 VAL B N 1
ATOM 955 C CA . VAL B 1 33 ? -7.555 2.758 7.238 1 97.94 33 VAL B CA 1
ATOM 956 C C . VAL B 1 33 ? -6.426 1.733 7.352 1 97.94 33 VAL B C 1
ATOM 958 O O . VAL B 1 33 ? -5.48 1.924 8.117 1 97.94 33 VAL B O 1
ATOM 961 N N . ALA B 1 34 ? -6.516 0.673 6.598 1 97.44 34 ALA B N 1
ATOM 962 C CA . ALA B 1 34 ? -5.477 -0.352 6.621 1 97.44 34 ALA B CA 1
ATOM 963 C C . ALA B 1 34 ? -4.121 0.232 6.234 1 97.44 34 ALA B C 1
ATOM 965 O O . ALA B 1 34 ? -3.117 -0.008 6.91 1 97.44 34 ALA B O 1
ATOM 966 N N . ALA B 1 35 ? -4.09 0.961 5.172 1 98.38 35 ALA B N 1
ATOM 967 C CA . ALA B 1 35 ? -2.842 1.572 4.719 1 98.38 35 ALA B CA 1
ATOM 968 C C . ALA B 1 35 ? -2.291 2.535 5.77 1 98.38 35 ALA B C 1
ATOM 970 O O . ALA B 1 35 ? -1.103 2.498 6.094 1 98.38 35 ALA B O 1
ATOM 971 N N . PHE B 1 36 ? -3.201 3.393 6.281 1 98.62 36 PHE B N 1
ATOM 972 C CA . PHE B 1 36 ? -2.805 4.387 7.27 1 98.62 36 PHE B CA 1
ATOM 973 C C . PHE B 1 36 ? -2.26 3.713 8.523 1 98.62 36 PHE B C 1
ATOM 975 O O . PHE B 1 36 ? -1.25 4.148 9.078 1 98.62 36 PHE B O 1
ATOM 982 N N . GLU B 1 37 ? -2.848 2.648 8.938 1 97.69 37 GLU B N 1
ATOM 983 C CA . GLU B 1 37 ? -2.41 1.904 10.109 1 97.69 37 GLU B CA 1
ATOM 984 C C . GLU B 1 37 ? -1.057 1.24 9.875 1 97.69 37 GLU B C 1
ATOM 986 O O . GLU B 1 37 ? -0.229 1.159 10.781 1 97.69 37 GLU B O 1
ATOM 991 N N . MET B 1 38 ? -0.848 0.715 8.688 1 97.38 38 MET B N 1
ATOM 992 C CA . MET B 1 38 ? 0.464 0.161 8.359 1 97.38 38 MET B CA 1
ATOM 993 C C . MET B 1 38 ? 1.562 1.193 8.586 1 97.38 38 MET B C 1
ATOM 995 O O . MET B 1 38 ? 2.594 0.887 9.188 1 97.38 38 MET B O 1
ATOM 999 N N . ALA B 1 39 ? 1.309 2.4 8.133 1 98.19 39 ALA B N 1
ATOM 1000 C CA . ALA B 1 39 ? 2.293 3.469 8.273 1 98.19 39 ALA B CA 1
ATOM 1001 C C . ALA B 1 39 ? 2.512 3.822 9.742 1 98.19 39 ALA B C 1
ATOM 1003 O O . ALA B 1 39 ? 3.652 3.969 10.188 1 98.19 39 ALA B O 1
ATOM 1004 N N . CYS B 1 40 ? 1.4 3.975 10.461 1 98 40 CYS B N 1
ATOM 1005 C CA . CYS B 1 40 ? 1.495 4.301 11.875 1 98 40 CYS B CA 1
ATOM 1006 C C . CYS B 1 40 ? 2.271 3.23 12.633 1 98 40 CYS B C 1
ATOM 1008 O O . CYS B 1 40 ? 3.096 3.547 13.492 1 98 40 CYS B O 1
ATOM 1010 N N . ARG B 1 41 ? 2.029 1.959 12.305 1 96 41 ARG B N 1
ATOM 1011 C CA . ARG B 1 41 ? 2.744 0.862 12.945 1 96 41 ARG B CA 1
ATOM 1012 C C . ARG B 1 41 ? 4.242 0.947 12.672 1 96 41 ARG B C 1
ATOM 1014 O O . ARG B 1 41 ? 5.055 0.769 13.578 1 96 41 ARG B O 1
ATOM 1021 N N . ARG B 1 42 ? 4.605 1.261 11.523 1 95.5 42 ARG B N 1
ATOM 1022 C CA . ARG B 1 42 ? 6.012 1.361 11.141 1 95.5 42 ARG B CA 1
ATOM 1023 C C . ARG B 1 42 ? 6.699 2.5 11.883 1 95.5 42 ARG B C 1
ATOM 1025 O O . ARG B 1 42 ? 7.891 2.418 12.188 1 95.5 42 ARG B O 1
ATOM 1032 N N . LEU B 1 43 ? 5.93 3.498 12.156 1 96.75 43 LEU B N 1
ATOM 1033 C CA . LEU B 1 43 ? 6.469 4.691 12.797 1 96.75 43 LEU B CA 1
ATOM 1034 C C . LEU B 1 43 ? 6.379 4.57 14.32 1 96.75 43 LEU B C 1
ATOM 1036 O O . LEU B 1 43 ? 6.938 5.398 15.039 1 96.75 43 LEU B O 1
ATOM 1040 N N . GLY B 1 44 ? 5.719 3.508 14.789 1 95.25 44 GLY B N 1
ATOM 1041 C CA . GLY B 1 44 ? 5.449 3.418 16.219 1 95.25 44 GLY B CA 1
ATOM 1042 C C . GLY B 1 44 ? 4.523 4.508 16.719 1 95.25 44 GLY B C 1
ATOM 1043 O O . GLY B 1 44 ? 4.676 4.992 17.844 1 95.25 44 GLY B O 1
ATOM 1044 N N . GLN B 1 45 ? 3.617 4.961 15.883 1 95.38 45 GLN B N 1
ATOM 1045 C CA . GLN B 1 45 ? 2.686 6.031 16.234 1 95.38 45 GLN B CA 1
ATOM 1046 C C . GLN B 1 45 ? 1.287 5.48 16.484 1 95.38 45 GLN B C 1
ATOM 1048 O O . GLN B 1 45 ? 0.877 4.492 15.875 1 95.38 45 GLN B O 1
ATOM 1053 N N . ARG B 1 46 ? 0.683 6.152 17.438 1 94.62 46 ARG B N 1
ATOM 1054 C CA . ARG B 1 46 ? -0.705 5.797 17.703 1 94.62 46 ARG B CA 1
ATOM 1055 C C . ARG B 1 46 ? -1.665 6.781 17.047 1 94.62 46 ARG B C 1
ATOM 1057 O O . ARG B 1 46 ? -1.335 7.957 16.875 1 94.62 46 ARG B O 1
ATOM 1064 N N . ARG B 1 47 ? -2.85 6.211 16.781 1 96.38 47 ARG B N 1
ATOM 1065 C CA . ARG B 1 47 ? -3.926 7.039 16.25 1 96.38 47 ARG B CA 1
ATOM 1066 C C . ARG B 1 47 ? -4.828 7.555 17.359 1 96.38 47 ARG B C 1
ATOM 1068 O O . ARG B 1 47 ? -4.969 6.91 18.406 1 96.38 47 ARG B O 1
ATOM 1075 N N . PRO B 1 48 ? -5.449 8.75 17.094 1 96.94 48 PRO B N 1
ATOM 1076 C CA . PRO B 1 48 ? -5.367 9.617 15.922 1 96.94 48 PRO B CA 1
ATOM 1077 C C . PRO B 1 48 ? -4.074 10.422 15.867 1 96.94 48 PRO B C 1
ATOM 1079 O O . PRO B 1 48 ? -3.504 10.75 16.906 1 96.94 48 PRO B O 1
ATOM 1082 N N . VAL B 1 49 ? -3.6 10.711 14.68 1 97 49 VAL B N 1
ATOM 1083 C CA . VAL B 1 49 ? -2.439 11.562 14.445 1 97 49 VAL B CA 1
ATOM 1084 C C . VAL B 1 49 ? -2.887 13.016 14.305 1 97 49 VAL B C 1
ATOM 1086 O O . VAL B 1 49 ? -3.615 13.359 13.375 1 97 49 VAL B O 1
ATOM 1089 N N . ALA B 1 50 ? -2.408 13.844 15.211 1 93.62 50 ALA B N 1
ATOM 1090 C CA . ALA B 1 50 ? -2.908 15.219 15.25 1 93.62 50 ALA B CA 1
ATOM 1091 C C . ALA B 1 50 ? -1.832 16.203 14.812 1 93.62 50 ALA B C 1
ATOM 1093 O O . ALA B 1 50 ? -2.139 17.25 14.242 1 93.62 50 ALA B O 1
ATOM 1094 N N . ASP B 1 51 ? -0.626 15.977 15.07 1 94.31 51 ASP B N 1
ATOM 1095 C CA . ASP B 1 51 ? 0.489 16.875 14.797 1 94.31 51 ASP B CA 1
ATOM 1096 C C . ASP B 1 51 ? 0.832 16.891 13.305 1 94.31 51 ASP B C 1
ATOM 1098 O O . ASP B 1 51 ? 1.075 15.836 12.711 1 94.31 51 ASP B O 1
ATOM 1102 N N . PRO B 1 52 ? 0.89 18.078 12.766 1 94 52 PRO B N 1
ATOM 1103 C CA . PRO B 1 52 ? 1.21 18.172 11.336 1 94 52 PRO B CA 1
ATOM 1104 C C . PRO B 1 52 ? 2.562 17.562 10.992 1 94 52 PRO B C 1
ATOM 1106 O O . PRO B 1 52 ? 2.727 16.984 9.914 1 94 52 PRO B O 1
ATOM 1109 N N . ASP B 1 53 ? 3.51 17.703 11.859 1 95.56 53 ASP B N 1
ATOM 1110 C CA . ASP B 1 53 ? 4.805 17.078 11.609 1 95.56 53 ASP B CA 1
ATOM 1111 C C . ASP B 1 53 ? 4.676 15.562 11.539 1 95.56 53 ASP B C 1
ATOM 1113 O O . ASP B 1 53 ? 5.336 14.914 10.727 1 95.56 53 ASP B O 1
ATOM 1117 N N . ASP B 1 54 ? 3.859 15.055 12.344 1 97.12 54 ASP B N 1
ATOM 1118 C CA . ASP B 1 54 ? 3.629 13.617 12.328 1 97.12 54 ASP B CA 1
ATOM 1119 C C . ASP B 1 54 ? 2.865 13.188 11.078 1 97.12 54 ASP B C 1
ATOM 1121 O O . ASP B 1 54 ? 3.109 12.117 10.531 1 97.12 54 ASP B O 1
ATOM 1125 N N . LEU B 1 55 ? 1.962 13.992 10.602 1 97.88 55 LEU B N 1
ATOM 1126 C CA . LEU B 1 55 ? 1.243 13.703 9.359 1 97.88 55 LEU B CA 1
ATOM 1127 C C . LEU B 1 55 ? 2.197 13.664 8.172 1 97.88 55 LEU B C 1
ATOM 1129 O O . LEU B 1 55 ? 2.021 12.867 7.254 1 97.88 55 LEU B O 1
ATOM 1133 N N . ILE B 1 56 ? 3.211 14.531 8.195 1 98.12 56 ILE B N 1
ATOM 1134 C CA . ILE B 1 56 ? 4.23 14.523 7.152 1 98.12 56 ILE B CA 1
ATOM 1135 C C . ILE B 1 56 ? 5.004 13.203 7.199 1 98.12 56 ILE B C 1
ATOM 1137 O O . ILE B 1 56 ? 5.199 12.555 6.168 1 98.12 56 ILE B O 1
ATOM 1141 N N . ARG B 1 57 ? 5.395 12.781 8.391 1 98.31 57 ARG B N 1
ATOM 1142 C CA . ARG B 1 57 ? 6.129 11.531 8.547 1 98.31 57 ARG B CA 1
ATOM 1143 C C . ARG B 1 57 ? 5.289 10.344 8.086 1 98.31 57 ARG B C 1
ATOM 1145 O O . ARG B 1 57 ? 5.805 9.43 7.445 1 98.31 57 ARG B O 1
ATOM 1152 N N . VAL B 1 58 ? 4.031 10.352 8.422 1 98.5 58 VAL B N 1
ATOM 1153 C CA . VAL B 1 58 ? 3.121 9.297 7.98 1 98.5 58 VAL B CA 1
ATOM 1154 C C . VAL B 1 58 ? 3.051 9.289 6.453 1 98.5 58 VAL B C 1
ATOM 1156 O O . VAL B 1 58 ? 3.131 8.227 5.832 1 98.5 58 VAL B O 1
ATOM 1159 N N . SER B 1 59 ? 2.879 10.438 5.855 1 98.62 59 SER B N 1
ATOM 1160 C CA . SER B 1 59 ? 2.795 10.531 4.398 1 98.62 59 SER B CA 1
ATOM 1161 C C . SER B 1 59 ? 4.059 9.992 3.736 1 98.62 59 SER B C 1
ATOM 1163 O O . SER B 1 59 ? 3.984 9.281 2.736 1 98.62 59 SER B O 1
ATOM 1165 N N . GLU B 1 60 ? 5.199 10.328 4.289 1 98.62 60 GLU B N 1
ATOM 1166 C CA . GLU B 1 60 ? 6.469 9.828 3.77 1 98.62 60 G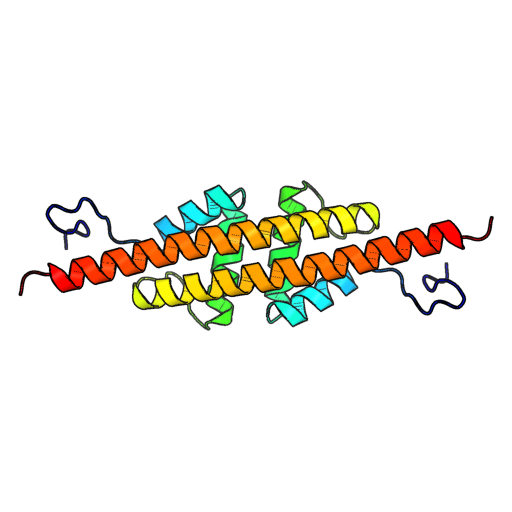LU B CA 1
ATOM 1167 C C . GLU B 1 60 ? 6.551 8.305 3.887 1 98.62 60 GLU B C 1
ATOM 1169 O O . GLU B 1 60 ? 7.008 7.633 2.963 1 98.62 60 GLU B O 1
ATOM 1174 N N . THR B 1 61 ? 6.148 7.793 5.027 1 98.56 61 THR B N 1
ATOM 1175 C CA . THR B 1 61 ? 6.141 6.352 5.238 1 98.56 61 THR B CA 1
ATOM 1176 C C . THR B 1 61 ? 5.191 5.668 4.254 1 98.56 61 THR B C 1
ATOM 1178 O O . THR B 1 61 ? 5.504 4.602 3.719 1 98.56 61 THR B O 1
ATOM 1181 N N . LEU B 1 62 ? 4.027 6.254 3.99 1 98.69 62 LEU B N 1
ATOM 1182 C CA . LEU B 1 62 ? 3.076 5.715 3.021 1 98.69 62 LEU B CA 1
ATOM 1183 C C . LEU B 1 62 ? 3.693 5.664 1.628 1 98.69 62 LEU B C 1
ATOM 1185 O O . LEU B 1 62 ? 3.473 4.707 0.883 1 98.69 62 LEU B O 1
ATOM 1189 N N . GLN B 1 63 ? 4.41 6.684 1.22 1 98.62 63 GLN B N 1
ATOM 1190 C CA . GLN B 1 63 ? 5.094 6.684 -0.069 1 98.62 63 GLN B CA 1
ATOM 1191 C C . GLN B 1 63 ? 6.074 5.516 -0.172 1 98.62 63 GLN B C 1
ATOM 1193 O O . GLN B 1 63 ? 6.098 4.809 -1.18 1 98.62 63 GLN B O 1
ATOM 1198 N N . GLU B 1 64 ? 6.848 5.359 0.866 1 98.31 64 GLU B N 1
ATOM 1199 C CA . GLU B 1 64 ? 7.809 4.258 0.905 1 98.31 64 GLU B CA 1
ATOM 1200 C C . GLU B 1 64 ? 7.102 2.91 0.823 1 98.31 64 GLU B C 1
ATOM 1202 O O . GLU B 1 64 ? 7.523 2.027 0.073 1 98.31 64 GLU B O 1
ATOM 1207 N N . LEU B 1 65 ? 6.055 2.738 1.607 1 98.25 65 LEU B N 1
ATOM 1208 C CA . LEU B 1 65 ? 5.289 1.498 1.594 1 98.25 65 LEU B CA 1
ATOM 1209 C C . LEU B 1 65 ? 4.715 1.228 0.207 1 98.25 65 LEU B C 1
ATOM 1211 O O . LEU B 1 65 ? 4.695 0.082 -0.249 1 98.25 65 LEU B O 1
ATOM 1215 N N . GLY B 1 66 ? 4.191 2.268 -0.4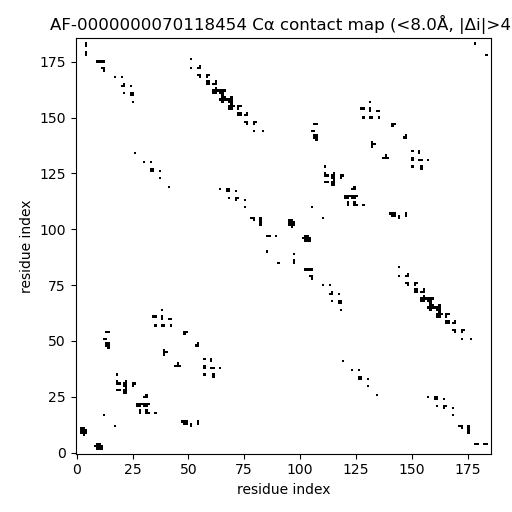12 1 98.56 66 GLY B N 1
ATOM 1216 C CA . GLY B 1 66 ? 3.713 2.115 -1.776 1 98.56 66 GLY B CA 1
ATOM 1217 C C . GLY B 1 66 ? 4.773 1.595 -2.727 1 98.56 66 GLY B C 1
ATOM 1218 O O . GLY B 1 66 ? 4.508 0.705 -3.537 1 98.56 66 GLY B O 1
ATOM 1219 N N . ASP B 1 67 ? 5.98 2.098 -2.641 1 98.31 67 ASP B N 1
ATOM 1220 C CA . ASP B 1 67 ? 7.086 1.66 -3.484 1 98.31 67 ASP B CA 1
ATOM 1221 C C . ASP B 1 67 ? 7.441 0.201 -3.213 1 98.31 67 ASP B C 1
ATOM 1223 O O . ASP B 1 67 ? 7.602 -0.59 -4.145 1 98.31 67 ASP B O 1
ATOM 1227 N N . LEU B 1 68 ? 7.582 -0.152 -1.949 1 98.06 68 LEU B N 1
ATOM 1228 C CA . LEU B 1 68 ? 7.914 -1.515 -1.553 1 98.06 68 LEU B CA 1
ATOM 1229 C C . LEU B 1 68 ? 6.852 -2.498 -2.033 1 98.06 68 LEU B C 1
ATOM 1231 O O . LEU B 1 68 ? 7.18 -3.582 -2.521 1 98.06 68 LEU B O 1
ATOM 1235 N N . LEU B 1 69 ? 5.633 -2.061 -1.885 1 98.31 69 LEU B N 1
ATOM 1236 C CA . LEU B 1 69 ? 4.523 -2.898 -2.324 1 98.31 69 LEU B CA 1
ATOM 1237 C C . LEU B 1 69 ? 4.586 -3.137 -3.828 1 98.31 69 LEU B C 1
ATOM 1239 O O . LEU B 1 69 ? 4.473 -4.277 -4.285 1 98.31 69 LEU B O 1
ATOM 1243 N N . ARG B 1 70 ? 4.773 -2.105 -4.609 1 98.12 70 ARG B N 1
ATOM 1244 C CA . ARG B 1 70 ? 4.828 -2.195 -6.062 1 98.12 70 ARG B CA 1
ATOM 1245 C C . ARG B 1 70 ? 5.949 -3.129 -6.512 1 98.12 70 ARG B C 1
ATOM 1247 O O . ARG B 1 70 ? 5.727 -4.031 -7.32 1 98.12 70 ARG B O 1
ATOM 1254 N N . VAL B 1 71 ? 7.113 -2.979 -5.969 1 98 71 VAL B N 1
ATOM 1255 C CA . VAL B 1 71 ? 8.289 -3.748 -6.375 1 98 71 VAL B CA 1
ATOM 1256 C C . VAL B 1 71 ? 8.117 -5.207 -5.957 1 98 71 VAL B C 1
ATOM 1258 O O . VAL B 1 71 ? 8.383 -6.117 -6.746 1 98 71 VAL B O 1
ATOM 1261 N N . THR B 1 72 ? 7.727 -5.457 -4.727 1 98.31 72 THR B N 1
ATOM 1262 C CA . THR B 1 72 ? 7.555 -6.812 -4.215 1 98.31 72 THR B CA 1
ATOM 1263 C C . THR B 1 72 ? 6.48 -7.555 -4.996 1 98.31 72 THR B C 1
ATOM 1265 O O . THR B 1 72 ? 6.645 -8.734 -5.328 1 98.31 72 THR B O 1
ATOM 1268 N N . ALA B 1 73 ? 5.375 -6.859 -5.281 1 98.31 73 ALA B N 1
ATOM 1269 C CA . ALA B 1 73 ? 4.281 -7.457 -6.043 1 98.31 73 ALA B CA 1
ATOM 1270 C C . ALA B 1 73 ? 4.734 -7.828 -7.453 1 98.31 73 ALA B C 1
ATOM 1272 O O . ALA B 1 73 ? 4.328 -8.859 -7.992 1 98.31 73 ALA B O 1
ATOM 1273 N N . ARG B 1 74 ? 5.531 -6.984 -8.086 1 97.75 74 ARG B N 1
ATOM 1274 C CA . ARG B 1 74 ? 6.062 -7.289 -9.406 1 97.75 74 ARG B CA 1
ATOM 1275 C C . ARG B 1 74 ? 6.918 -8.555 -9.375 1 97.75 74 ARG B C 1
ATOM 1277 O O . ARG B 1 74 ? 6.797 -9.414 -10.25 1 97.75 74 ARG B O 1
ATOM 1284 N N . SER B 1 75 ? 7.789 -8.664 -8.367 1 96.88 75 SER B N 1
ATOM 1285 C CA . SER B 1 75 ? 8.617 -9.852 -8.188 1 96.88 75 SER B CA 1
ATOM 1286 C C . SER B 1 75 ? 7.758 -11.102 -8.023 1 96.88 75 SER B C 1
ATOM 1288 O O . SER B 1 75 ? 8.031 -12.133 -8.641 1 96.88 75 SER B O 1
ATOM 1290 N N . ALA B 1 76 ? 6.742 -10.984 -7.238 1 96.12 76 ALA B N 1
ATOM 1291 C CA . ALA B 1 76 ? 5.832 -12.102 -7.02 1 96.12 76 ALA B CA 1
ATOM 1292 C C . ALA B 1 76 ? 5.133 -12.508 -8.312 1 96.12 76 ALA B C 1
ATOM 1294 O O . ALA B 1 76 ? 5.016 -13.695 -8.617 1 96.12 76 ALA B O 1
ATOM 1295 N N . LYS B 1 77 ? 4.684 -11.523 -9.078 1 97.19 77 LYS B N 1
ATOM 1296 C CA . LYS B 1 77 ? 4.035 -11.797 -10.359 1 97.19 77 LYS B CA 1
ATOM 1297 C C . LYS B 1 77 ? 4.961 -12.578 -11.289 1 97.19 77 LYS B C 1
ATOM 1299 O O . LYS B 1 77 ? 4.535 -13.539 -11.93 1 97.19 77 LYS B O 1
ATOM 1304 N N . I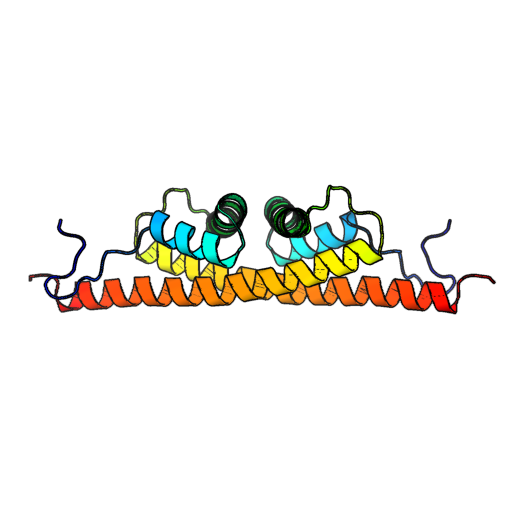LE B 1 78 ? 6.164 -12.164 -11.344 1 96.69 78 ILE B N 1
ATOM 1305 C CA . ILE B 1 78 ? 7.156 -12.805 -12.203 1 96.69 78 ILE B CA 1
ATOM 1306 C C . ILE B 1 78 ? 7.355 -14.258 -11.766 1 96.69 78 ILE B C 1
ATOM 1308 O O . ILE B 1 78 ? 7.387 -15.164 -12.602 1 96.69 78 ILE B O 1
ATOM 1312 N N . ARG B 1 79 ? 7.461 -14.508 -10.484 1 94.19 79 ARG B N 1
ATOM 1313 C CA . ARG B 1 79 ? 7.656 -15.859 -9.969 1 94.19 79 ARG B CA 1
ATOM 1314 C C . ARG B 1 79 ? 6.48 -16.75 -10.328 1 94.19 79 ARG B C 1
ATOM 1316 O O . ARG B 1 79 ? 6.672 -17.891 -10.766 1 94.19 79 ARG B O 1
ATOM 1323 N N . VAL B 1 80 ? 5.281 -16.281 -10.156 1 95.25 80 VAL B N 1
ATOM 1324 C CA . VAL B 1 80 ? 4.094 -17.062 -10.461 1 95.25 80 VAL B CA 1
ATOM 1325 C C . VAL B 1 80 ? 4.027 -17.344 -11.961 1 95.25 80 VAL B C 1
ATOM 1327 O O . VAL B 1 80 ? 3.795 -18.484 -12.383 1 95.25 80 VAL B O 1
ATOM 1330 N N . SER B 1 81 ? 4.246 -16.312 -12.734 1 95.12 81 SER B N 1
ATOM 1331 C CA . SER B 1 81 ? 4.195 -16.438 -14.188 1 95.12 81 SER B CA 1
ATOM 1332 C C . SER B 1 81 ? 5.25 -17.406 -14.695 1 95.12 81 SER B C 1
ATOM 1334 O O . SER B 1 81 ? 4.984 -18.203 -15.602 1 95.12 81 SER B O 1
ATOM 1336 N N . THR B 1 82 ? 6.422 -17.266 -14.164 1 92.81 82 THR B N 1
ATOM 1337 C CA . THR B 1 82 ? 7.508 -18.156 -14.547 1 92.81 82 THR B CA 1
ATOM 1338 C C . THR B 1 82 ? 7.156 -19.609 -14.234 1 92.81 82 THR B C 1
ATOM 1340 O O . THR B 1 82 ? 7.363 -20.5 -15.062 1 92.81 82 THR B O 1
ATOM 1343 N N . TYR B 1 83 ? 6.594 -19.844 -13 1 91.06 83 TYR B N 1
ATOM 1344 C CA . TYR B 1 83 ? 6.168 -21.172 -12.617 1 91.06 83 TYR B CA 1
ATOM 1345 C C . TYR B 1 83 ? 5.148 -21.734 -13.609 1 91.06 83 TYR B C 1
ATOM 1347 O O . TYR B 1 83 ? 5.262 -22.875 -14.055 1 91.06 83 TYR B O 1
ATOM 1355 N N . GLN B 1 84 ? 4.211 -20.938 -13.977 1 91.31 84 GLN B N 1
ATOM 1356 C CA . GLN B 1 84 ? 3.162 -21.375 -14.898 1 91.31 84 GLN B CA 1
ATOM 1357 C C . GLN B 1 84 ? 3.736 -21.703 -16.266 1 91.31 84 GLN B C 1
ATOM 1359 O O . GLN B 1 84 ? 3.342 -22.688 -16.891 1 91.31 84 GLN B O 1
ATOM 1364 N N . ALA B 1 85 ? 4.559 -20.906 -16.734 1 90 85 ALA B N 1
ATOM 1365 C CA . ALA B 1 85 ? 5.176 -21.125 -18.047 1 90 85 ALA B CA 1
ATOM 1366 C C . ALA B 1 85 ? 5.977 -22.422 -18.062 1 90 85 ALA B C 1
ATOM 1368 O O . ALA B 1 85 ? 5.891 -23.188 -19.031 1 90 85 ALA B O 1
ATOM 1369 N N . LEU B 1 86 ? 6.742 -22.641 -17 1 87.38 86 LEU B N 1
ATOM 1370 C CA . LEU B 1 86 ? 7.559 -23.844 -16.906 1 87.38 86 LEU B CA 1
ATOM 1371 C C . LEU B 1 86 ? 6.684 -25.094 -16.781 1 87.38 86 LEU B C 1
ATOM 1373 O O . LEU B 1 86 ? 6.98 -26.125 -17.391 1 87.38 86 LEU B O 1
ATOM 1377 N N . ARG B 1 87 ? 5.703 -24.969 -15.984 1 85.44 87 ARG B N 1
ATOM 1378 C CA . ARG B 1 87 ? 4.773 -26.078 -15.828 1 85.44 87 ARG B CA 1
ATOM 1379 C C . ARG B 1 87 ? 4.121 -26.438 -17.156 1 85.44 87 ARG B C 1
ATOM 1381 O O . ARG B 1 87 ? 3.949 -27.625 -17.469 1 85.44 87 ARG B O 1
ATOM 1388 N N . ALA B 1 88 ? 3.676 -25.453 -17.922 1 85 88 ALA B N 1
ATOM 1389 C CA . ALA B 1 88 ? 3.039 -25.672 -19.219 1 85 88 ALA B CA 1
ATOM 1390 C C . ALA B 1 88 ? 4.012 -26.312 -20.203 1 85 88 ALA B C 1
ATOM 1392 O O . ALA B 1 88 ? 3.615 -27.141 -21.031 1 85 88 ALA B O 1
ATOM 1393 N N . ALA B 1 89 ? 5.203 -25.906 -20.109 1 84.75 89 ALA B N 1
ATOM 1394 C CA . ALA B 1 89 ? 6.215 -26.391 -21.047 1 84.75 89 ALA B CA 1
ATOM 1395 C C . ALA B 1 89 ? 6.672 -27.797 -20.703 1 84.75 89 ALA B C 1
ATOM 1397 O O . ALA B 1 89 ? 7.043 -28.578 -21.578 1 84.75 89 ALA B O 1
ATOM 1398 N N . TYR B 1 90 ? 6.707 -28.047 -19.406 1 77.25 90 TYR B N 1
ATOM 1399 C CA . TYR B 1 90 ? 7.324 -29.297 -19.016 1 77.25 90 TYR B CA 1
ATOM 1400 C C . TYR B 1 90 ? 6.297 -30.234 -18.391 1 77.25 90 TYR B C 1
ATOM 1402 O O . TYR B 1 90 ? 6.641 -31.328 -17.938 1 77.25 90 TYR B O 1
ATOM 1410 N N . ALA B 1 91 ? 5.035 -29.797 -18.125 1 64.19 91 ALA B N 1
ATOM 1411 C CA . ALA B 1 91 ? 4.039 -30.734 -17.609 1 64.19 91 ALA B CA 1
ATOM 1412 C C . ALA B 1 91 ? 3.971 -31.984 -18.484 1 64.19 91 ALA B C 1
ATOM 1414 O O . ALA B 1 91 ? 3.977 -31.906 -19.719 1 64.19 91 ALA B O 1
ATOM 1415 N N . PRO B 1 92 ? 4.387 -33.156 -17.812 1 56.16 92 PRO B N 1
ATOM 1416 C CA . PRO B 1 92 ? 4.27 -34.406 -18.578 1 56.16 92 PRO B CA 1
ATOM 1417 C C . PRO B 1 92 ? 2.945 -34.5 -19.328 1 56.16 92 PRO B C 1
ATOM 1419 O O . PRO B 1 92 ? 1.896 -34.156 -18.797 1 56.16 92 PRO B O 1
ATOM 1422 N N . ARG B 1 93 ? 3.053 -34.438 -20.828 1 47.47 93 ARG B N 1
ATOM 1423 C CA . ARG B 1 93 ? 1.908 -34.844 -21.641 1 47.47 93 ARG B CA 1
ATOM 1424 C C . ARG B 1 93 ? 1.371 -36.188 -21.172 1 47.47 93 ARG B C 1
ATOM 1426 O O . ARG B 1 93 ? 2.137 -37.062 -20.734 1 47.47 93 ARG B O 1
#

Organism: Actinoplanes teichomyceticus (NCBI:txid1867)

Radius of gyration: 20.4 Å; Cα contacts (8 Å, |Δi|>4): 235; chains: 2; bounding box: 28×72×39 Å

Solvent-accessible surface area (backbone atoms only — not comparable to full-atom values): 10036 Å² total; per-residue (Å²): 126,79,54,43,45,85,98,38,91,47,63,64,73,43,52,68,57,50,40,50,52,36,12,69,65,63,71,32,63,69,41,16,51,49,54,52,47,44,26,28,58,75,68,73,48,68,85,82,59,76,52,64,70,56,52,38,52,40,20,53,43,32,26,51,50,10,50,43,37,23,55,52,20,48,54,50,29,51,53,40,51,50,48,52,52,49,44,68,71,62,50,84,127,126,80,54,43,46,86,97,37,90,45,66,64,74,42,53,67,58,50,41,52,54,36,10,67,64,62,72,30,63,70,42,16,51,48,54,52,47,45,26,28,58,75,68,73,48,67,84,82,59,80,52,62,70,55,50,38,54,40,19,53,43,32,26,52,49,9,51,43,37,24,53,52,19,49,53,48,29,50,53,41,52,49,50,51,52,49,42,70,72,61,49,81,127

Foldseek 3Di:
DQQAPVVRNDHDDFLVNQLVVQCVVVPHSVRSVVLLVVLCVVVVHDPDDGDPVVVVSSVVSSVVVVVVCVVVVVVVVCVVVVVVVVCVVPVDD/DQQAPVVRNDHDDFLVNQLVVQCVVVPHSVRSVVLLVVLCVVVVHDPDDGDPVVVVSSVVSSVVVVVVCVVVVVVVVCVVVVVVVVCVVPVDD

Secondary structure (DSSP, 8-state):
--SS-TT---PPP-HHHHHHHHHHHHTSHHHHHHHHHHHHHHHT-PSSP--HHHHHHHHHHHHHHHHHHHHHHHHHHHHHHHHHHHHHHHS--/---S-TT---PPP-HHHHHHHHHHHHTSHHHHHHHHHHHHHHHT-PSSP--HHHHHHHHHHHHHHHHHHHHHHHHHHHHHHHHHHHHHHHS--

Sequence (186 aa):
MSTTIPGWNYEQPTEETMLGELASALGGDENAVAAFEMACRRLGQRRPVADPDDLIRVSETLQELGDLLRVTARSAKIRVSTYQALRAAYAPRMSTTIPGWNYEQPTEETMLGELASALGGDENAVAAFEMACRRLGQRRPVADPDDLIRVSETLQELGDLLRVTARSAKIRVSTYQALRAAYAPR